Protein AF-0000000082937818 (afdb_homodimer)

Secondary structure (DSSP, 8-state):
--HHHHHHHHHHHHHHHHHHHHHHHHHHSSTTSHHHHHHHHHHHHHHHHHHHHS-GGGHHHHHHHHHHHHHHHHHHHHHHHHTTSEE-SS-S-SS-SS-HHIIIIIHHHHHHHHHHHHGGGTHHHHHHHHHHHHHIIIIIHHHHHHTTS-EE-TT--HHHHHHHHHHHHHHHHHHHHHHHHHHH-/--HHHHHHHHHHHHHHHHHHHHHHHHHHSSTTSHHHHHHHHHHHHHHHHHHHHS-GGGHHHHHHHHHHHHHHHHHHHHHHHHTTSEE-SS-S-SS-SS-HHIIIIIHHHHHHHHHHHHGGGTHHHHHHHHHHHHHIIIIIHHHHHHTTS-EE-TT--HHHHHHHHHHHHHHHHHHHHHHHHHHH-

Foldseek 3Di:
DDPVVVVVVVVVVVVVVLVVLQVLCVVAADPVDVLLVVLVCLQVVQVVVCVVDPDPVCNVLLVLLLVLQLVLQLVLQVVCVVVVQKFFSYENDSPHRGHCSVSNGNPSSVLSVLCRPPVVVPPSSVVVQLVVLCCCLPPVQVVCVVVRGMGGDPVHHSVNVSVSSNVSSVVSVVVSVVVVVVVVD/DDPVVVVVVVVVVVVVVLVVLQVLCVVAADPVDVLLVVLVCLQVVQVVVCVPDPDPVCNVLLVLLLVLQLVLQLVLQVVCVVVVQKFFSYENDSPHRGHCSVSNGNPSSLLSVLCRPPVVVPPSSVVVQLVVLCCCLPPVQVVCVVVRGMGGDPVHHSVNVSVSSNVSSVSSVVVSVVVVVVVVD

Sequence (370 aa):
MNQKEFFKQIVENRIELFESFHEYWVLYSSFHTWEFWINLFLLIIPLLMLAVFIDRKRIFEIGFFGFAIHSIAIYIDIYGINEGLWGYPTQITSYLVSNFSLDASLLPISCMFVYQYTYKKGPIFYFSVIGLAVLFAFILKPLFVRFGLFYMSPNFTYFQLLMFYLAGLAIAVIIANIFTRYSKSMNQKEFFKQIVENRIELFESFHEYWVLYSSFHTWEFWINLFLLIIPLLMLAVFIDRKRIFEIGFFGFAIHSIAIYIDIYGINEGLWGYPTQITSYLVSNFSLDASLLPISCMFVYQYTYKKGPIFYFSVIGLAVLFAFILKPLFVRFGLFYMSPNFTYFQLLMFYLAGLAIAVIIANIFTRYSKS

Structure (mmCIF, N/CA/C/O backbone):
data_AF-0000000082937818-model_v1
#
loop_
_entity.id
_entity.type
_entity.pdbx_description
1 polymer Permease
#
loop_
_atom_site.group_PDB
_atom_site.id
_atom_site.type_symbol
_atom_site.label_atom_id
_atom_site.label_alt_id
_atom_site.label_comp_id
_atom_site.label_asym_id
_atom_site.label_entity_id
_atom_site.label_seq_id
_atom_site.pdbx_PDB_ins_code
_atom_site.Cartn_x
_atom_site.Cartn_y
_atom_site.Cartn_z
_atom_site.occupancy
_atom_site.B_iso_or_equiv
_atom_site.auth_seq_id
_atom_site.auth_comp_id
_atom_site.auth_asym_id
_atom_site.auth_atom_id
_atom_site.pdbx_PDB_model_num
ATOM 1 N N . MET A 1 1 ? -12.141 -22.641 -21.781 1 76 1 MET A N 1
ATOM 2 C CA . MET A 1 1 ? -12.328 -22.625 -20.344 1 76 1 MET A CA 1
ATOM 3 C C . MET A 1 1 ? -13.281 -21.5 -19.938 1 76 1 MET A C 1
ATOM 5 O O . MET A 1 1 ? -13.203 -20.391 -20.469 1 76 1 MET A O 1
ATOM 9 N N . ASN A 1 2 ? -14.242 -21.891 -19.188 1 91.19 2 ASN A N 1
ATOM 10 C CA . ASN A 1 2 ? -15.18 -20.859 -18.75 1 91.19 2 ASN A CA 1
ATOM 11 C C . ASN A 1 2 ? -14.539 -19.891 -17.75 1 91.19 2 ASN A C 1
ATOM 13 O O . ASN A 1 2 ? -13.516 -20.219 -17.141 1 91.19 2 ASN A O 1
ATOM 17 N N . GLN A 1 3 ? -14.984 -18.703 -17.734 1 91.69 3 GLN A N 1
ATOM 18 C CA . GLN A 1 3 ? -14.422 -17.625 -16.922 1 91.69 3 GLN A CA 1
ATOM 19 C C . GLN A 1 3 ? -14.25 -18.062 -15.469 1 91.69 3 GLN A C 1
ATOM 21 O O . GLN A 1 3 ? -13.195 -17.828 -14.875 1 91.69 3 GLN A O 1
ATOM 26 N N . LYS A 1 4 ? -15.273 -18.688 -15.031 1 92.06 4 LYS A N 1
ATOM 27 C CA . LYS A 1 4 ? -15.266 -19.109 -13.633 1 92.06 4 LYS A CA 1
ATOM 28 C C . LYS A 1 4 ? -14.18 -20.156 -13.383 1 92.06 4 LYS A C 1
ATOM 30 O O . LYS A 1 4 ? -13.469 -20.094 -12.375 1 92.06 4 LYS A O 1
ATOM 35 N N . GLU A 1 5 ? -13.992 -21.062 -14.172 1 94.12 5 GLU A N 1
ATOM 36 C CA . GLU A 1 5 ? -12.992 -22.125 -14.055 1 94.12 5 GLU A CA 1
ATOM 37 C C . GLU A 1 5 ? -11.578 -21.547 -14.18 1 94.12 5 GLU A C 1
ATOM 39 O O . GLU A 1 5 ? -10.672 -21.953 -13.445 1 94.12 5 GLU A O 1
ATOM 44 N N . PHE A 1 6 ? -11.453 -20.703 -15.133 1 95.75 6 PHE A N 1
ATOM 45 C CA . PHE A 1 6 ? -10.164 -20.062 -15.344 1 95.75 6 PHE A CA 1
ATOM 46 C C . PHE A 1 6 ? -9.742 -19.281 -14.102 1 95.75 6 PHE A C 1
ATOM 48 O O . PHE A 1 6 ? -8.594 -19.391 -13.656 1 95.75 6 PHE A O 1
ATOM 55 N N . PHE A 1 7 ? -10.633 -18.578 -13.523 1 95.38 7 PHE A N 1
ATOM 56 C CA . PHE A 1 7 ? -10.336 -17.812 -12.32 1 95.38 7 PHE A CA 1
ATOM 57 C C . PHE A 1 7 ? -10.016 -18.734 -11.148 1 95.38 7 PHE A C 1
ATOM 59 O O . PHE A 1 7 ? -9.094 -18.453 -10.375 1 95.38 7 PHE A O 1
ATOM 66 N N . LYS A 1 8 ? -10.695 -19.781 -11.023 1 94.81 8 LYS A N 1
ATOM 67 C CA . LYS A 1 8 ? -10.438 -20.75 -9.961 1 94.81 8 LYS A CA 1
ATOM 68 C C . LYS A 1 8 ? -9.031 -21.328 -10.078 1 94.81 8 LYS A C 1
ATOM 70 O O . LYS A 1 8 ? -8.344 -21.516 -9.07 1 94.81 8 LYS A O 1
ATOM 75 N N . GLN A 1 9 ? -8.656 -21.578 -11.281 1 95.75 9 GLN A N 1
ATOM 76 C CA . GLN A 1 9 ? -7.309 -22.078 -11.516 1 95.75 9 GLN A CA 1
ATOM 77 C C . GLN A 1 9 ? -6.258 -21.062 -11.086 1 95.75 9 GLN A C 1
ATOM 79 O O . GLN A 1 9 ? -5.234 -21.422 -10.5 1 95.75 9 GLN A O 1
ATOM 84 N N . ILE A 1 10 ? -6.516 -19.812 -11.352 1 95.44 10 ILE A N 1
ATOM 85 C CA . ILE A 1 10 ? -5.598 -18.75 -10.961 1 95.44 10 ILE A CA 1
ATOM 86 C C . ILE A 1 10 ? -5.488 -18.688 -9.445 1 95.44 10 ILE A C 1
ATOM 88 O O . ILE A 1 10 ? -4.391 -18.562 -8.898 1 95.44 10 ILE A O 1
ATOM 92 N N . VAL A 1 11 ? -6.605 -18.828 -8.75 1 95.19 11 VAL A N 1
ATOM 93 C CA . VAL A 1 11 ? -6.641 -18.781 -7.293 1 95.19 11 VAL A CA 1
ATOM 94 C C . VAL A 1 11 ? -5.848 -19.953 -6.73 1 95.19 11 VAL A C 1
ATOM 96 O O . VAL A 1 11 ? -5.043 -19.781 -5.809 1 95.19 11 VAL A O 1
ATOM 99 N N . GLU A 1 12 ? -6.016 -21.109 -7.281 1 96.25 12 GLU A N 1
ATOM 100 C CA . GLU A 1 12 ? -5.309 -22.297 -6.824 1 96.25 12 GLU A CA 1
ATOM 101 C C . GLU A 1 12 ? -3.803 -22.156 -7.043 1 96.25 12 GLU A C 1
ATOM 103 O O . GLU A 1 12 ? -3.008 -22.516 -6.172 1 96.25 12 GLU A O 1
ATOM 108 N N . ASN A 1 13 ? -3.426 -21.688 -8.242 1 95.94 13 ASN A N 1
ATOM 109 C CA . ASN A 1 13 ? -2.012 -21.469 -8.531 1 95.94 13 ASN A CA 1
ATOM 110 C C . ASN A 1 13 ? -1.396 -20.438 -7.582 1 95.94 13 ASN A C 1
ATOM 112 O O . ASN A 1 13 ? -0.226 -20.562 -7.211 1 95.94 13 ASN A O 1
ATOM 116 N N . ARG A 1 14 ? -2.17 -19.453 -7.223 1 94.56 14 ARG A N 1
ATOM 117 C CA . ARG A 1 14 ? -1.703 -18.438 -6.285 1 94.56 14 ARG A CA 1
ATOM 118 C C . ARG A 1 14 ? -1.455 -19.031 -4.902 1 94.56 14 ARG A C 1
ATOM 120 O O . ARG A 1 14 ? -0.422 -18.781 -4.285 1 94.56 14 ARG A O 1
ATOM 127 N N . ILE A 1 15 ? -2.373 -19.844 -4.43 1 94.81 15 ILE A N 1
ATOM 128 C CA . ILE A 1 15 ? -2.229 -20.484 -3.135 1 94.81 15 ILE A CA 1
ATOM 129 C C . ILE A 1 15 ? -0.976 -21.359 -3.131 1 94.81 15 ILE A C 1
ATOM 131 O O . ILE A 1 15 ? -0.191 -21.328 -2.18 1 94.81 15 ILE A O 1
ATOM 135 N N . GLU A 1 16 ? -0.759 -22.047 -4.219 1 96.06 16 GLU A N 1
ATOM 136 C CA . GLU A 1 16 ? 0.409 -22.922 -4.332 1 96.06 16 GLU A CA 1
ATOM 137 C C . GLU A 1 16 ? 1.702 -22.109 -4.32 1 96.06 16 GLU A C 1
ATOM 139 O O . GLU A 1 16 ? 2.684 -22.516 -3.688 1 96.06 16 GLU A O 1
ATOM 144 N N . LEU A 1 17 ? 1.699 -21.047 -5.059 1 95 17 LEU A N 1
ATOM 145 C CA . LEU A 1 17 ? 2.869 -20.172 -5.094 1 95 17 LEU A CA 1
ATOM 146 C C . LEU A 1 17 ? 3.191 -19.641 -3.701 1 95 17 LEU A C 1
ATOM 148 O O . LEU A 1 17 ? 4.352 -19.656 -3.281 1 95 17 LEU A O 1
ATOM 152 N N . PHE A 1 18 ? 2.186 -19.234 -2.977 1 93.88 18 PHE A N 1
ATOM 153 C CA . PHE A 1 18 ? 2.418 -18.641 -1.669 1 93.88 18 PHE A CA 1
ATOM 154 C C . PHE A 1 18 ? 2.805 -19.703 -0.647 1 93.88 18 PHE A C 1
ATOM 156 O O . PHE A 1 18 ? 3.58 -19.422 0.273 1 93.88 18 PHE A O 1
ATOM 163 N N . GLU A 1 19 ? 2.316 -20.922 -0.806 1 95.25 19 GLU A N 1
ATOM 164 C CA . GLU A 1 19 ? 2.785 -22.016 0.023 1 95.25 19 GLU A CA 1
ATOM 165 C C . GLU A 1 19 ? 4.27 -22.297 -0.205 1 95.25 19 GLU A C 1
ATOM 167 O O . GLU A 1 19 ? 5.016 -22.547 0.745 1 95.25 19 GLU A O 1
ATOM 172 N N . SER A 1 20 ? 4.668 -22.25 -1.477 1 95.12 20 SER A N 1
ATOM 173 C CA . SER A 1 20 ? 6.082 -22.406 -1.802 1 95.12 20 SER A CA 1
ATOM 174 C C . SER A 1 20 ? 6.922 -21.297 -1.199 1 95.12 20 SER A C 1
ATOM 176 O O . SER A 1 20 ? 8.023 -21.531 -0.694 1 95.12 20 SER A O 1
ATOM 178 N N . PHE A 1 21 ? 6.406 -20.094 -1.261 1 93.56 21 PHE A N 1
ATOM 179 C CA . PHE A 1 21 ? 7.105 -18.953 -0.679 1 93.56 21 PHE A CA 1
ATOM 180 C C . PHE A 1 21 ? 7.227 -19.109 0.833 1 93.56 21 PHE A C 1
ATOM 182 O O . PHE A 1 21 ? 8.258 -18.766 1.415 1 93.56 21 PHE A O 1
ATOM 189 N N . HIS A 1 22 ? 6.207 -19.578 1.45 1 94.94 22 HIS A N 1
ATOM 190 C CA . HIS A 1 22 ? 6.234 -19.812 2.891 1 94.94 22 HIS A CA 1
ATOM 191 C C . HIS A 1 22 ? 7.277 -20.859 3.262 1 94.94 22 HIS A C 1
ATOM 193 O O . HIS A 1 22 ? 8.023 -20.688 4.227 1 94.94 22 HIS A O 1
ATOM 199 N N . GLU A 1 23 ? 7.328 -21.922 2.52 1 96 23 GLU A N 1
ATOM 200 C CA . GLU A 1 23 ? 8.336 -22.953 2.742 1 96 23 GLU A CA 1
ATOM 201 C C . GLU A 1 23 ? 9.75 -22.391 2.602 1 96 23 GLU A C 1
ATOM 203 O O . GLU A 1 23 ? 10.609 -22.625 3.451 1 96 23 GLU A O 1
ATOM 208 N N . TYR A 1 24 ? 9.914 -21.641 1.594 1 95.69 24 TYR A N 1
ATOM 209 C CA . TYR A 1 24 ? 11.203 -21 1.366 1 95.69 24 TYR A CA 1
ATOM 210 C C . TYR A 1 24 ? 11.578 -20.094 2.539 1 95.69 24 TYR A C 1
ATOM 212 O O . TYR A 1 24 ? 12.711 -20.141 3.023 1 95.69 24 TYR A O 1
ATOM 220 N N . TRP A 1 25 ? 10.633 -19.312 2.959 1 95.44 25 TRP A N 1
ATOM 221 C CA . TRP A 1 25 ? 10.867 -18.344 4.031 1 95.44 25 TRP A CA 1
ATOM 222 C C . TRP A 1 25 ? 11.258 -19.062 5.324 1 95.44 25 TRP A C 1
ATOM 224 O O . TRP A 1 25 ? 12.188 -18.641 6.016 1 95.44 25 TRP A O 1
ATOM 234 N N . VAL A 1 26 ? 10.617 -20.156 5.637 1 94.94 26 VAL A N 1
ATOM 235 C CA . VAL A 1 26 ? 10.898 -20.906 6.852 1 94.94 26 VAL A CA 1
ATOM 236 C C . VAL A 1 26 ? 12.32 -21.469 6.801 1 94.94 26 VAL A C 1
ATOM 238 O O . VAL A 1 26 ? 13.039 -21.453 7.801 1 94.94 26 VAL A O 1
ATOM 241 N N . LEU A 1 27 ? 12.734 -21.844 5.641 1 94.06 27 LEU A N 1
ATOM 242 C CA . LEU A 1 27 ? 14.016 -22.5 5.484 1 94.06 27 LEU A CA 1
ATOM 243 C C . LEU A 1 27 ? 15.156 -21.484 5.449 1 94.06 27 LEU A C 1
ATOM 245 O O . LEU A 1 27 ? 16.234 -21.734 5.996 1 94.06 27 LEU A O 1
ATOM 249 N N . TYR A 1 28 ? 14.859 -20.312 4.898 1 93 28 TYR A N 1
ATOM 250 C CA . TYR A 1 28 ? 16.016 -19.5 4.535 1 93 28 TYR A CA 1
ATOM 251 C C . TYR A 1 28 ? 15.859 -18.062 5.051 1 93 28 TYR A C 1
ATOM 253 O O . TYR A 1 28 ? 16.766 -17.25 4.891 1 93 28 TYR A O 1
ATOM 261 N N . SER A 1 29 ? 14.789 -17.734 5.688 1 91.19 29 SER A N 1
ATOM 262 C CA . SER A 1 29 ? 14.57 -16.328 6.023 1 91.19 29 SER A CA 1
ATOM 263 C C . SER A 1 29 ? 13.891 -16.188 7.383 1 91.19 29 SER A C 1
ATOM 265 O O . SER A 1 29 ? 13.398 -15.109 7.727 1 91.19 29 SER A O 1
ATOM 267 N N . SER A 1 30 ? 13.836 -17.172 8.133 1 92.31 30 SER A N 1
ATOM 268 C CA . SER A 1 30 ? 13.133 -17.141 9.414 1 92.31 30 SER A CA 1
ATOM 269 C C . SER A 1 30 ? 14.023 -16.562 10.508 1 92.31 30 SER A C 1
ATOM 271 O O . SER A 1 30 ? 15.102 -16.031 10.234 1 92.31 30 SER A O 1
ATOM 273 N N . PHE A 1 31 ? 13.547 -16.625 11.734 1 91.81 31 PHE A N 1
ATOM 274 C CA . PHE A 1 31 ? 14.164 -15.938 12.859 1 91.81 31 PHE A CA 1
ATOM 275 C C . PHE A 1 31 ? 15.562 -16.484 13.133 1 91.81 31 PHE A C 1
ATOM 277 O O . PHE A 1 31 ? 16.359 -15.844 13.82 1 91.81 31 PHE A O 1
ATOM 284 N N . HIS A 1 32 ? 15.906 -17.578 12.57 1 92.81 32 HIS A N 1
ATOM 285 C CA . HIS A 1 32 ? 17.203 -18.188 12.844 1 92.81 32 HIS A CA 1
ATOM 286 C C . HIS A 1 32 ? 18.281 -17.641 11.906 1 92.81 32 HIS A C 1
ATOM 288 O O . HIS A 1 32 ? 19.469 -17.891 12.109 1 92.81 32 HIS A O 1
ATOM 294 N N . THR A 1 33 ? 17.938 -16.953 10.906 1 93.88 33 THR A N 1
ATOM 295 C CA . THR A 1 33 ? 18.891 -16.422 9.938 1 93.88 33 THR A CA 1
ATOM 296 C C . THR A 1 33 ? 19.25 -14.969 10.273 1 93.88 33 THR A C 1
ATOM 298 O O . THR A 1 33 ? 18.438 -14.242 10.852 1 93.88 33 THR A O 1
ATOM 301 N N . TRP A 1 34 ? 20.453 -14.539 10.016 1 95.06 34 TRP A N 1
ATOM 302 C CA . TRP A 1 34 ? 20.859 -13.156 10.234 1 95.06 34 TRP A CA 1
ATOM 303 C C . TRP A 1 34 ? 20.109 -12.211 9.305 1 95.06 34 TRP A C 1
ATOM 305 O O . TRP A 1 34 ? 19.875 -11.047 9.648 1 95.06 34 TRP A O 1
ATOM 315 N N . GLU A 1 35 ? 19.688 -12.664 8.094 1 94.5 35 GLU A N 1
ATOM 316 C CA . GLU A 1 35 ? 18.938 -11.867 7.129 1 94.5 35 GLU A CA 1
ATOM 317 C C . GLU A 1 35 ? 17.625 -11.367 7.727 1 94.5 35 GLU A C 1
ATOM 319 O O . GLU A 1 35 ? 17.219 -10.234 7.477 1 94.5 35 GLU A O 1
ATOM 324 N N . PHE A 1 36 ? 17 -12.242 8.547 1 95.88 36 PHE A N 1
ATOM 325 C CA . PHE A 1 36 ? 15.766 -11.859 9.211 1 95.88 36 PHE A CA 1
ATOM 326 C C . PHE A 1 36 ? 15.984 -10.641 10.102 1 95.88 36 PHE A C 1
ATOM 328 O O . PHE A 1 36 ? 15.211 -9.68 10.047 1 95.88 36 PHE A O 1
ATOM 335 N N . TRP A 1 37 ? 17.016 -10.594 10.828 1 96.75 37 TRP A N 1
ATOM 336 C CA . TRP A 1 37 ? 17.266 -9.547 11.805 1 96.75 37 TRP A CA 1
ATOM 337 C C . TRP A 1 37 ? 17.672 -8.242 11.109 1 96.75 37 TRP A C 1
ATOM 339 O O . TRP A 1 37 ? 17.328 -7.156 11.586 1 96.75 37 TRP A O 1
ATOM 349 N N . ILE A 1 38 ? 18.375 -8.352 10 1 96.81 38 ILE A N 1
ATOM 350 C CA . ILE A 1 38 ? 18.672 -7.148 9.227 1 96.81 38 ILE A CA 1
ATOM 351 C C . ILE A 1 38 ? 17.391 -6.516 8.719 1 96.81 38 ILE A C 1
ATOM 353 O O . ILE A 1 38 ? 17.219 -5.297 8.789 1 96.81 38 ILE A O 1
ATOM 357 N N . ASN A 1 39 ? 16.531 -7.359 8.227 1 96.69 39 ASN A N 1
ATOM 358 C CA . ASN A 1 39 ? 15.25 -6.848 7.758 1 96.69 39 ASN A CA 1
ATOM 359 C C . ASN A 1 39 ? 14.445 -6.219 8.898 1 96.69 39 ASN A C 1
ATOM 361 O O . ASN A 1 39 ? 13.797 -5.191 8.711 1 96.69 39 ASN A O 1
ATOM 365 N N . LEU A 1 40 ? 14.508 -6.844 10.031 1 97.5 40 LEU A N 1
ATOM 366 C CA . LEU A 1 40 ? 13.828 -6.289 11.195 1 97.5 40 LEU A CA 1
ATOM 367 C C . LEU A 1 40 ? 14.414 -4.934 11.578 1 97.5 40 LEU A C 1
ATOM 369 O O . LEU A 1 40 ? 13.672 -4 11.898 1 97.5 40 LEU A O 1
ATOM 373 N N . PHE A 1 41 ? 15.719 -4.797 11.562 1 97.88 41 PHE A N 1
ATOM 374 C CA . PHE A 1 41 ? 16.375 -3.537 11.891 1 97.88 41 PHE A CA 1
ATOM 375 C C . PHE A 1 41 ? 16.031 -2.461 10.867 1 97.88 41 PHE A C 1
ATOM 377 O O . PHE A 1 41 ? 15.828 -1.297 11.227 1 97.88 41 PHE A O 1
ATOM 384 N N . LEU A 1 42 ? 15.945 -2.9 9.602 1 97.94 42 LEU A N 1
ATOM 385 C CA . LEU A 1 42 ? 15.578 -1.964 8.539 1 97.94 42 LEU A CA 1
ATOM 386 C C . LEU A 1 42 ? 14.156 -1.457 8.734 1 97.94 42 LEU A C 1
ATOM 388 O O . LEU A 1 42 ? 13.797 -0.386 8.242 1 97.94 42 LEU A O 1
ATOM 392 N N . LEU A 1 43 ? 13.375 -2.23 9.43 1 98.19 43 LEU A N 1
ATOM 393 C CA . LEU A 1 43 ? 12 -1.84 9.734 1 98.19 43 LEU A CA 1
ATOM 394 C C . LEU A 1 43 ? 11.961 -0.942 10.969 1 98.19 43 LEU A C 1
ATOM 396 O O . LEU A 1 43 ? 11.414 0.163 10.922 1 98.19 43 LEU A O 1
ATOM 400 N N . ILE A 1 44 ? 12.633 -1.251 12.031 1 98.56 44 ILE A N 1
ATOM 401 C CA . ILE A 1 44 ? 12.453 -0.668 13.359 1 98.56 44 ILE A CA 1
ATOM 402 C C . ILE A 1 44 ? 13.281 0.604 13.484 1 98.56 44 ILE A C 1
ATOM 404 O O . ILE A 1 44 ? 12.812 1.612 14.016 1 98.56 44 ILE A O 1
ATOM 408 N N . ILE A 1 45 ? 14.508 0.597 13.062 1 98.62 45 ILE A N 1
ATOM 409 C CA . ILE A 1 45 ? 15.438 1.697 13.297 1 98.62 45 ILE A CA 1
ATOM 410 C C . ILE A 1 45 ? 14.891 2.98 12.68 1 98.62 45 ILE A C 1
ATOM 412 O O . ILE A 1 45 ? 14.812 4.016 13.344 1 98.62 45 ILE A O 1
ATOM 416 N N . PRO A 1 46 ? 14.484 2.943 11.406 1 98.69 46 PRO A N 1
ATOM 417 C CA . PRO A 1 46 ? 13.93 4.18 10.852 1 98.69 46 PRO A CA 1
ATOM 418 C C . PRO A 1 46 ? 12.68 4.648 11.602 1 98.69 46 PRO A C 1
ATOM 420 O O . PRO A 1 46 ? 12.469 5.852 11.766 1 98.69 46 PRO A O 1
ATOM 423 N N . LEU A 1 47 ? 11.891 3.732 12.023 1 98.38 47 LEU A N 1
ATOM 424 C CA . LEU A 1 47 ? 10.688 4.098 12.758 1 98.38 47 LEU A CA 1
ATOM 425 C C . LEU A 1 47 ? 11.039 4.797 14.07 1 98.38 47 LEU A C 1
ATOM 427 O O . LEU A 1 47 ? 10.406 5.781 14.438 1 98.38 47 LEU A O 1
ATOM 431 N N . LEU A 1 48 ? 12.008 4.281 14.727 1 98.38 48 LEU A N 1
ATOM 432 C CA . LEU A 1 48 ? 12.469 4.902 15.961 1 98.38 48 LEU A CA 1
ATOM 433 C C . LEU A 1 48 ? 13.039 6.293 15.688 1 98.38 48 LEU A C 1
ATOM 435 O O . LEU A 1 48 ? 12.773 7.234 16.438 1 98.38 48 LEU A O 1
ATOM 439 N N . MET A 1 49 ? 13.797 6.391 14.633 1 98.5 49 MET A N 1
ATOM 440 C CA . MET A 1 49 ? 14.352 7.688 14.266 1 98.5 49 MET A CA 1
ATOM 441 C C . MET A 1 49 ? 13.234 8.688 13.969 1 98.5 49 MET A C 1
ATOM 443 O O . MET A 1 49 ? 13.312 9.852 14.367 1 98.5 49 MET A O 1
ATOM 447 N N . LEU A 1 50 ? 12.273 8.227 13.258 1 97.94 50 LEU A N 1
ATOM 448 C CA . LEU A 1 50 ? 11.141 9.094 12.953 1 97.94 50 LEU A CA 1
ATOM 449 C C . LEU A 1 50 ? 10.461 9.578 14.234 1 97.94 50 LEU A C 1
ATOM 451 O O . LEU A 1 50 ? 10.164 10.766 14.375 1 97.94 50 LEU A O 1
ATOM 455 N N . ALA A 1 51 ? 10.25 8.695 15.18 1 96.62 51 ALA A N 1
ATOM 456 C CA . ALA A 1 51 ? 9.578 9.016 16.438 1 96.62 51 ALA A CA 1
ATOM 457 C C . ALA A 1 51 ? 10.336 10.086 17.219 1 96.62 51 ALA A C 1
ATOM 459 O O . ALA A 1 51 ? 9.727 10.938 17.859 1 96.62 51 ALA A O 1
ATOM 460 N N . VAL A 1 52 ? 11.609 10.109 17.047 1 97.31 52 VAL A N 1
ATOM 461 C CA . VAL A 1 52 ? 12.445 11.008 17.844 1 97.31 52 VAL A CA 1
ATOM 462 C C . VAL A 1 52 ? 12.625 12.328 17.109 1 97.31 52 VAL A C 1
ATOM 464 O O . VAL A 1 52 ? 12.609 13.398 17.719 1 97.31 52 VAL A O 1
ATOM 467 N N . PHE A 1 53 ? 12.688 12.297 15.758 1 97.94 53 PHE A N 1
ATOM 468 C CA . PHE A 1 53 ? 13.227 13.477 15.078 1 97.94 53 PHE A CA 1
ATOM 469 C C . PHE A 1 53 ? 12.148 14.164 14.258 1 97.94 53 PHE A C 1
ATOM 471 O O . PHE A 1 53 ? 12.383 15.234 13.688 1 97.94 53 PHE A O 1
ATOM 478 N N . ILE A 1 54 ? 10.977 13.648 14.141 1 97.88 54 ILE A N 1
ATOM 479 C CA . ILE A 1 54 ? 9.945 14.25 13.297 1 97.88 54 ILE A CA 1
ATOM 480 C C . ILE A 1 54 ? 9.523 15.594 13.883 1 97.88 54 ILE A C 1
ATOM 482 O O . ILE A 1 54 ? 9.398 15.742 15.102 1 97.88 54 ILE A O 1
ATOM 486 N N . ASP A 1 55 ? 9.398 16.562 13.023 1 97.69 55 ASP A N 1
ATOM 487 C CA . ASP A 1 55 ? 8.828 17.844 13.422 1 97.69 55 ASP A CA 1
ATOM 488 C C . ASP A 1 55 ? 7.348 17.703 13.773 1 97.69 55 ASP A C 1
ATOM 490 O O . ASP A 1 55 ? 6.504 17.578 12.883 1 97.69 55 ASP A O 1
ATOM 494 N N . ARG A 1 56 ? 7.02 17.844 14.945 1 96.88 56 ARG A N 1
ATOM 495 C CA . ARG A 1 56 ? 5.68 17.562 15.461 1 96.88 56 ARG A CA 1
ATOM 496 C C . ARG A 1 56 ? 4.688 18.609 14.992 1 96.88 56 ARG A C 1
ATOM 498 O O . ARG A 1 56 ? 3.482 18.359 14.922 1 96.88 56 ARG A O 1
ATOM 505 N N . LYS A 1 57 ? 5.098 19.812 14.664 1 96.06 57 LYS A N 1
ATOM 506 C CA . LYS A 1 57 ? 4.227 20.891 14.203 1 96.06 57 LYS A CA 1
ATOM 507 C C . LYS A 1 57 ? 3.707 20.609 12.797 1 96.06 57 LYS A C 1
ATOM 509 O O . LYS A 1 57 ? 2.646 21.109 12.406 1 96.06 57 LYS A O 1
ATOM 514 N N . ARG A 1 58 ? 4.473 19.859 12.055 1 97.12 58 ARG A N 1
ATOM 515 C CA . ARG A 1 58 ? 4.125 19.531 10.672 1 97.12 58 ARG A CA 1
ATOM 516 C C . ARG A 1 58 ? 3.91 18.031 10.508 1 97.12 58 ARG A C 1
ATOM 518 O O . ARG A 1 58 ? 4.117 17.484 9.414 1 97.12 58 ARG A O 1
ATOM 525 N N . ILE A 1 59 ? 3.57 17.391 11.57 1 98 59 ILE A N 1
ATOM 526 C CA . ILE A 1 59 ? 3.627 15.93 11.672 1 98 59 ILE A CA 1
ATOM 527 C C . ILE A 1 59 ? 2.684 15.305 10.648 1 98 59 ILE A C 1
ATOM 529 O O . ILE A 1 59 ? 3.027 14.305 10.016 1 98 59 ILE A O 1
ATOM 533 N N . PHE A 1 60 ? 1.501 15.852 10.43 1 97.94 60 PHE A N 1
ATOM 534 C CA . PHE A 1 60 ? 0.542 15.266 9.5 1 97.94 60 PHE A CA 1
ATOM 535 C C . PHE A 1 60 ? 0.979 15.5 8.055 1 97.94 60 PHE A C 1
ATOM 537 O O . PHE A 1 60 ? 0.778 14.641 7.195 1 97.94 60 PHE A O 1
ATOM 544 N N . GLU A 1 61 ? 1.546 16.656 7.812 1 98.06 61 GLU A N 1
ATOM 545 C CA . GLU A 1 61 ? 2.086 16.938 6.488 1 98.06 61 GLU A CA 1
ATOM 546 C C . GLU A 1 61 ? 3.217 15.977 6.137 1 98.06 61 GLU A C 1
ATOM 548 O O . GLU A 1 61 ? 3.227 15.391 5.051 1 98.06 61 GLU A O 1
ATOM 553 N N . ILE A 1 62 ? 4.129 15.805 7.027 1 98.5 62 ILE A N 1
ATOM 554 C CA . ILE A 1 62 ? 5.273 14.922 6.832 1 98.5 62 ILE A CA 1
ATOM 555 C C . ILE A 1 62 ? 4.797 13.477 6.738 1 98.5 62 ILE A C 1
ATOM 557 O O . ILE A 1 62 ? 5.242 12.727 5.867 1 98.5 62 ILE A O 1
ATOM 561 N N . GLY A 1 63 ? 3.895 13.109 7.68 1 98.44 63 GLY A N 1
ATOM 562 C CA . GLY A 1 63 ? 3.33 11.766 7.641 1 98.44 63 GLY A CA 1
ATOM 563 C C . GLY A 1 63 ? 2.578 11.469 6.359 1 98.44 63 GLY A C 1
ATOM 564 O O . GLY A 1 63 ? 2.652 10.359 5.832 1 98.44 63 GLY A O 1
ATOM 565 N N . PHE A 1 64 ? 1.825 12.469 5.891 1 98.62 64 PHE A N 1
ATOM 566 C CA . PHE A 1 64 ? 1.12 12.352 4.617 1 98.62 64 PHE A CA 1
ATOM 567 C C . PHE A 1 64 ? 2.09 12.023 3.49 1 98.62 64 PHE A C 1
ATOM 569 O O . PHE A 1 64 ? 1.843 11.109 2.699 1 98.62 64 PHE A O 1
ATOM 576 N N . PHE A 1 65 ? 3.164 12.727 3.445 1 98.69 65 PHE A N 1
ATOM 577 C CA . PHE A 1 65 ? 4.176 12.492 2.422 1 98.69 65 PHE A CA 1
ATOM 578 C C . PHE A 1 65 ? 4.777 11.102 2.562 1 98.69 65 PHE A C 1
ATOM 580 O O . PHE A 1 65 ? 4.977 10.398 1.568 1 98.69 65 PHE A O 1
ATOM 587 N N . GLY A 1 66 ? 5.062 10.664 3.77 1 98.5 66 GLY A N 1
ATOM 588 C CA . GLY A 1 66 ? 5.586 9.336 4.031 1 98.5 66 GLY A CA 1
ATOM 589 C C . GLY A 1 66 ? 4.672 8.227 3.545 1 98.5 66 GLY A C 1
ATOM 590 O O . GLY A 1 66 ? 5.129 7.273 2.914 1 98.5 66 GLY A O 1
ATOM 591 N N . PHE A 1 67 ? 3.436 8.406 3.832 1 98.69 67 PHE A N 1
ATOM 592 C CA . PHE A 1 67 ? 2.479 7.383 3.426 1 98.69 67 PHE A CA 1
ATOM 593 C C . PHE A 1 67 ? 2.295 7.387 1.912 1 98.69 67 PHE A C 1
ATOM 595 O O . PHE A 1 67 ? 2.064 6.336 1.309 1 98.69 67 PHE A O 1
ATOM 602 N N . ALA A 1 68 ? 2.357 8.594 1.281 1 98.44 68 ALA A N 1
ATOM 603 C CA . ALA A 1 68 ? 2.33 8.641 -0.179 1 98.44 68 ALA A CA 1
ATOM 604 C C . ALA A 1 68 ? 3.473 7.828 -0.777 1 98.44 68 ALA A C 1
ATOM 606 O O . ALA A 1 68 ? 3.252 6.996 -1.661 1 98.44 68 ALA A O 1
ATOM 607 N N . ILE A 1 69 ? 4.664 8.039 -0.237 1 98.62 69 ILE A N 1
ATOM 608 C CA . ILE A 1 69 ? 5.824 7.293 -0.702 1 98.62 69 ILE A CA 1
ATOM 609 C C . ILE A 1 69 ? 5.617 5.801 -0.439 1 98.62 69 ILE A C 1
ATOM 611 O O . ILE A 1 69 ? 5.891 4.969 -1.306 1 98.62 69 ILE A O 1
ATOM 615 N N . HIS A 1 70 ? 5.156 5.492 0.751 1 98.56 70 HIS A N 1
ATOM 616 C CA . HIS A 1 70 ? 4.914 4.109 1.145 1 98.56 70 HIS A CA 1
ATOM 617 C C . HIS A 1 70 ? 3.975 3.414 0.164 1 98.56 70 HIS A C 1
ATOM 619 O O . HIS A 1 70 ? 4.273 2.318 -0.317 1 98.56 70 HIS A O 1
ATOM 625 N N . SER A 1 71 ? 2.859 4.039 -0.154 1 97.88 71 SER A N 1
ATOM 626 C CA . SER A 1 71 ? 1.854 3.453 -1.035 1 97.88 71 SER A CA 1
ATOM 627 C C . SER A 1 71 ? 2.393 3.283 -2.451 1 97.88 71 SER A C 1
ATOM 629 O O . SER A 1 71 ? 2.219 2.227 -3.064 1 97.88 71 SER A O 1
ATOM 631 N N . ILE A 1 72 ? 3.062 4.246 -2.922 1 97.88 72 ILE A N 1
ATOM 632 C CA . ILE A 1 72 ? 3.604 4.191 -4.277 1 97.88 72 ILE A CA 1
ATOM 633 C C . ILE A 1 72 ? 4.691 3.121 -4.355 1 97.88 72 ILE A C 1
ATOM 635 O O . ILE A 1 72 ? 4.762 2.369 -5.328 1 97.88 72 ILE A O 1
ATOM 639 N N . ALA A 1 73 ? 5.516 3.094 -3.324 1 97.88 73 ALA A N 1
ATOM 640 C CA . ALA A 1 73 ? 6.605 2.123 -3.287 1 97.88 73 ALA A CA 1
ATOM 641 C C . ALA A 1 73 ? 6.07 0.695 -3.344 1 97.88 73 ALA A C 1
ATOM 643 O O . ALA A 1 73 ? 6.617 -0.152 -4.055 1 97.88 73 ALA A O 1
ATOM 644 N N . ILE A 1 74 ? 4.992 0.449 -2.596 1 96.94 74 ILE A N 1
ATOM 645 C CA . ILE A 1 74 ? 4.441 -0.902 -2.582 1 96.94 74 ILE A CA 1
ATOM 646 C C . ILE A 1 74 ? 3.945 -1.271 -3.979 1 96.94 74 ILE A C 1
ATOM 648 O O . ILE A 1 74 ? 4.207 -2.373 -4.465 1 96.94 74 ILE A O 1
ATOM 652 N N . TYR A 1 75 ? 3.312 -0.381 -4.719 1 96.75 75 TYR A N 1
ATOM 653 C CA . TYR A 1 75 ? 2.789 -0.664 -6.051 1 96.75 75 TYR A CA 1
ATOM 654 C C . TYR A 1 75 ? 3.92 -0.895 -7.043 1 96.75 75 TYR A C 1
ATOM 656 O O . TYR A 1 75 ? 3.871 -1.832 -7.844 1 96.75 75 TYR A O 1
ATOM 664 N N . ILE A 1 76 ? 4.91 -0.064 -6.98 1 97.31 76 ILE A N 1
ATOM 665 C CA . ILE A 1 76 ? 6.039 -0.201 -7.891 1 97.31 76 ILE A CA 1
ATOM 666 C C . ILE A 1 76 ? 6.785 -1.501 -7.598 1 97.31 76 ILE A C 1
ATOM 668 O O . ILE A 1 76 ? 7.195 -2.211 -8.516 1 97.31 76 ILE A O 1
ATOM 672 N N . ASP A 1 77 ? 6.926 -1.759 -6.328 1 97.25 77 ASP A N 1
ATOM 673 C CA . ASP A 1 77 ? 7.621 -2.979 -5.93 1 97.25 77 ASP A CA 1
ATOM 674 C C . ASP A 1 77 ? 6.879 -4.219 -6.414 1 97.25 77 ASP A C 1
ATOM 676 O O . ASP A 1 77 ? 7.488 -5.133 -6.98 1 97.25 77 ASP A O 1
ATOM 680 N N . ILE A 1 78 ? 5.602 -4.223 -6.238 1 95.06 78 ILE A N 1
ATOM 681 C CA . ILE A 1 78 ? 4.781 -5.34 -6.695 1 95.06 78 ILE A CA 1
ATOM 682 C C . ILE A 1 78 ? 4.914 -5.496 -8.211 1 95.06 78 ILE A C 1
ATOM 684 O O . ILE A 1 78 ? 5.082 -6.609 -8.711 1 95.06 78 ILE A O 1
ATOM 688 N N . TYR A 1 79 ? 4.91 -4.441 -8.938 1 94.75 79 TYR A N 1
ATOM 689 C CA . TYR A 1 79 ? 5.066 -4.48 -10.383 1 94.75 79 TYR A CA 1
ATOM 690 C C . TYR A 1 79 ? 6.398 -5.109 -10.773 1 94.75 79 TYR A C 1
ATOM 692 O O . TYR A 1 79 ? 6.441 -6.023 -11.602 1 94.75 79 TYR A O 1
ATOM 700 N N . GLY A 1 80 ? 7.453 -4.602 -10.211 1 96.44 80 GLY A N 1
ATOM 701 C CA . GLY A 1 80 ? 8.773 -5.117 -10.531 1 96.44 80 GLY A CA 1
ATOM 702 C C . GLY A 1 80 ? 8.938 -6.59 -10.211 1 96.44 80 GLY A C 1
ATOM 703 O O . GLY A 1 80 ? 9.539 -7.336 -10.984 1 96.44 80 GLY A O 1
ATOM 704 N N . ILE A 1 81 ? 8.367 -6.969 -9.055 1 95.88 81 ILE A N 1
ATOM 705 C CA . ILE A 1 81 ? 8.461 -8.352 -8.602 1 95.88 81 ILE A CA 1
ATOM 706 C C . ILE A 1 81 ? 7.648 -9.25 -9.531 1 95.88 81 ILE A C 1
ATOM 708 O O . ILE A 1 81 ? 8.125 -10.312 -9.953 1 95.88 81 ILE A O 1
ATOM 712 N N . ASN A 1 82 ? 6.469 -8.836 -9.898 1 93.31 82 ASN A N 1
ATOM 713 C CA . ASN A 1 82 ? 5.598 -9.633 -10.758 1 93.31 82 ASN A CA 1
ATOM 714 C C . ASN A 1 82 ? 6.172 -9.766 -12.164 1 93.31 82 ASN A C 1
ATOM 716 O O . ASN A 1 82 ? 5.98 -10.789 -12.82 1 93.31 82 ASN A O 1
ATOM 720 N N . GLU A 1 83 ? 6.957 -8.75 -12.633 1 93.44 83 GLU A N 1
ATOM 721 C CA . GLU A 1 83 ? 7.605 -8.781 -13.938 1 93.44 83 GLU A CA 1
ATOM 722 C C . GLU A 1 83 ? 8.922 -9.555 -13.883 1 93.44 83 GLU A C 1
ATOM 724 O O . GLU A 1 83 ? 9.555 -9.789 -14.914 1 93.44 83 GLU A O 1
ATOM 729 N N . GLY A 1 84 ? 9.273 -9.953 -12.695 1 94.81 84 GLY A N 1
ATOM 730 C CA . GLY A 1 84 ? 10.516 -10.688 -12.516 1 94.81 84 GLY A CA 1
ATOM 731 C C . GLY A 1 84 ? 11.75 -9.805 -12.625 1 94.81 84 GLY A C 1
ATOM 732 O O . GLY A 1 84 ? 12.852 -10.297 -12.883 1 94.81 84 GLY A O 1
ATOM 733 N N . LEU A 1 85 ? 11.586 -8.469 -12.516 1 96.81 85 LEU A N 1
ATOM 734 C CA . LEU A 1 85 ? 12.711 -7.551 -12.633 1 96.81 85 LEU A CA 1
ATOM 735 C C . LEU A 1 85 ? 13.609 -7.645 -11.406 1 96.81 85 LEU A C 1
ATOM 737 O O . LEU A 1 85 ? 14.836 -7.578 -11.523 1 96.81 85 LEU A O 1
ATOM 741 N N . TRP A 1 86 ? 13.086 -7.762 -10.234 1 97.81 86 TRP A N 1
ATOM 742 C CA . TRP A 1 86 ? 13.812 -7.945 -8.984 1 97.81 86 TRP A CA 1
ATOM 743 C C . TRP A 1 86 ? 12.984 -8.75 -7.984 1 97.81 86 TRP A C 1
ATOM 745 O O . TRP A 1 86 ? 11.867 -9.172 -8.297 1 97.81 86 TRP A O 1
ATOM 755 N N . GLY A 1 87 ? 13.578 -9.055 -6.883 1 96.75 87 GLY A N 1
ATOM 756 C CA . GLY A 1 87 ? 12.922 -9.789 -5.812 1 96.75 87 GLY A CA 1
ATOM 757 C C . GLY A 1 87 ? 13.688 -9.75 -4.504 1 96.75 87 GLY A C 1
ATOM 758 O O . GLY A 1 87 ? 14.727 -9.094 -4.406 1 96.75 87 GLY A O 1
ATOM 759 N N . TYR A 1 88 ? 13.117 -10.414 -3.562 1 96.88 88 TYR A N 1
ATOM 760 C CA . TYR A 1 88 ? 13.695 -10.406 -2.223 1 96.88 88 TYR A CA 1
ATOM 761 C C . TYR A 1 88 ? 13.828 -11.82 -1.67 1 96.88 88 TYR A C 1
ATOM 763 O O . TYR A 1 88 ? 12.867 -12.375 -1.131 1 96.88 88 TYR A O 1
ATOM 771 N N . PRO A 1 89 ? 15.016 -12.359 -1.707 1 95.25 89 PRO A N 1
ATOM 772 C CA . PRO A 1 89 ? 15.227 -13.719 -1.198 1 95.25 89 PRO A CA 1
ATOM 773 C C . PRO A 1 89 ? 14.977 -13.828 0.304 1 95.25 89 PRO A C 1
ATOM 775 O O . PRO A 1 89 ? 14.641 -14.914 0.8 1 95.25 89 PRO A O 1
ATOM 778 N N . THR A 1 90 ? 15.219 -12.734 0.97 1 94.06 90 THR A N 1
ATOM 779 C CA . THR A 1 90 ? 15.008 -12.734 2.412 1 94.06 90 THR A CA 1
ATOM 780 C C . THR A 1 90 ? 14.148 -11.539 2.828 1 94.06 90 THR A C 1
ATOM 782 O O . THR A 1 90 ? 14.359 -10.422 2.348 1 94.06 90 THR A O 1
ATOM 785 N N . GLN A 1 91 ? 13.109 -11.852 3.582 1 93.06 91 GLN A N 1
ATOM 786 C CA . GLN A 1 91 ? 12.172 -10.836 4.047 1 93.06 91 GLN A CA 1
ATOM 787 C C . GLN A 1 91 ? 11.711 -11.117 5.473 1 93.06 91 GLN A C 1
ATOM 789 O O . GLN A 1 91 ? 11.953 -12.203 6.004 1 93.06 91 GLN A O 1
ATOM 794 N N . ILE A 1 92 ? 10.977 -10.086 5.988 1 93.88 92 ILE A N 1
ATOM 795 C CA . ILE A 1 92 ? 10.562 -10.195 7.383 1 93.88 92 ILE A CA 1
ATOM 796 C C . ILE A 1 92 ? 9.359 -11.125 7.492 1 93.88 92 ILE A C 1
ATOM 798 O O . ILE A 1 92 ? 9.102 -11.695 8.555 1 93.88 92 ILE A O 1
ATOM 802 N N . THR A 1 93 ? 8.594 -11.242 6.438 1 91.75 93 THR A N 1
ATOM 803 C CA . THR A 1 93 ? 7.391 -12.07 6.445 1 91.75 93 THR A CA 1
ATOM 804 C C . THR A 1 93 ? 7.219 -12.781 5.105 1 91.75 93 THR A C 1
ATOM 806 O O . THR A 1 93 ? 7.691 -12.297 4.074 1 91.75 93 THR A O 1
ATOM 809 N N . SER A 1 94 ? 6.574 -13.914 5.102 1 90.94 94 SER A N 1
ATOM 810 C CA . SER A 1 94 ? 6.316 -14.672 3.881 1 90.94 94 SER A CA 1
ATOM 811 C C . SER A 1 94 ? 4.984 -14.281 3.256 1 90.94 94 SER A C 1
ATOM 813 O O . SER A 1 94 ? 4.641 -14.742 2.168 1 90.94 94 SER A O 1
ATOM 815 N N . TYR A 1 95 ? 4.305 -13.336 3.893 1 88.06 95 TYR A N 1
ATOM 816 C CA . TYR A 1 95 ? 2.941 -13.047 3.459 1 88.06 95 TYR A CA 1
ATOM 817 C C . TYR A 1 95 ? 2.928 -11.938 2.408 1 88.06 95 TYR A C 1
ATOM 819 O O . TYR A 1 95 ? 1.929 -11.75 1.711 1 88.06 95 TYR A O 1
ATOM 827 N N . LEU A 1 96 ? 3.99 -11.25 2.293 1 90.38 96 LEU A N 1
ATOM 828 C CA . LEU A 1 96 ? 4.078 -10.156 1.336 1 90.38 96 LEU A CA 1
ATOM 829 C C . LEU A 1 96 ? 5.148 -10.438 0.284 1 90.38 96 LEU A C 1
ATOM 831 O O . LEU A 1 96 ? 6.219 -10.961 0.604 1 90.38 96 LEU A O 1
ATOM 835 N N . VAL A 1 97 ? 4.832 -10.109 -0.909 1 87.5 97 VAL A N 1
ATOM 836 C CA . VAL A 1 97 ? 5.828 -10.273 -1.961 1 87.5 97 VAL A CA 1
ATOM 837 C C . VAL A 1 97 ? 6.77 -9.07 -1.974 1 87.5 97 VAL A C 1
ATOM 839 O O . VAL A 1 97 ? 7.957 -9.203 -2.275 1 87.5 97 VAL A O 1
ATOM 842 N N . SER A 1 98 ? 6.16 -7.949 -1.711 1 92.81 98 SER A N 1
ATOM 843 C CA . SER A 1 98 ? 6.953 -6.73 -1.591 1 92.81 98 SER A CA 1
ATOM 844 C C . SER A 1 98 ? 7.688 -6.676 -0.256 1 92.81 98 SER A C 1
ATOM 846 O O . SER A 1 98 ? 7.273 -7.316 0.713 1 92.81 98 SER A O 1
ATOM 848 N N . ASN A 1 99 ? 8.805 -6.012 -0.251 1 96.12 99 ASN A N 1
ATOM 849 C CA . ASN A 1 99 ? 9.586 -5.898 0.975 1 96.12 99 ASN A CA 1
ATOM 850 C C . ASN A 1 99 ? 8.992 -4.859 1.923 1 96.12 99 ASN A C 1
ATOM 852 O O . ASN A 1 99 ? 9.188 -3.658 1.73 1 96.12 99 ASN A O 1
ATOM 856 N N . PHE A 1 100 ? 8.398 -5.285 2.949 1 96.94 100 PHE A N 1
ATOM 857 C CA . PHE A 1 100 ? 7.684 -4.422 3.887 1 96.94 100 PHE A CA 1
ATOM 858 C C . PHE A 1 100 ? 8.648 -3.471 4.586 1 96.94 100 PHE A C 1
ATOM 860 O O . PHE A 1 100 ? 8.352 -2.285 4.742 1 96.94 100 PHE A O 1
ATOM 867 N N . SER A 1 101 ? 9.82 -3.953 5.008 1 97.88 101 SER A N 1
ATOM 868 C CA . SER A 1 101 ? 10.797 -3.152 5.734 1 97.88 101 SER A CA 1
ATOM 869 C C . SER A 1 101 ? 11.289 -1.98 4.891 1 97.88 101 SER A C 1
ATOM 871 O O . SER A 1 101 ? 11.422 -0.86 5.387 1 97.88 101 SER A O 1
ATOM 873 N N . LEU A 1 102 ? 11.484 -2.242 3.654 1 97.69 102 LEU A N 1
ATOM 874 C CA . LEU A 1 102 ? 11.984 -1.2 2.764 1 97.69 102 LEU A CA 1
ATOM 875 C C . LEU A 1 102 ? 10.859 -0.266 2.338 1 97.69 102 LEU A C 1
ATOM 877 O O . LEU A 1 102 ? 11.008 0.957 2.387 1 97.69 102 LEU A O 1
ATOM 881 N N . ASP A 1 103 ? 9.727 -0.799 2.031 1 97.69 103 ASP A N 1
ATOM 882 C CA . ASP A 1 103 ? 8.641 -0.019 1.453 1 97.69 103 ASP A CA 1
ATOM 883 C C . ASP A 1 103 ? 7.879 0.747 2.533 1 97.69 103 ASP A C 1
ATOM 885 O O . ASP A 1 103 ? 7.332 1.821 2.273 1 97.69 103 ASP A O 1
ATOM 889 N N . ALA A 1 104 ? 7.824 0.231 3.725 1 97.75 104 ALA A N 1
ATOM 890 C CA . ALA A 1 104 ? 7.012 0.854 4.766 1 97.75 104 ALA A CA 1
ATOM 891 C C . ALA A 1 104 ? 7.871 1.715 5.691 1 97.75 104 ALA A C 1
ATOM 893 O O . ALA A 1 104 ? 7.352 2.58 6.398 1 97.75 104 ALA A O 1
ATOM 894 N N . SER A 1 105 ? 9.156 1.44 5.715 1 98.56 105 SER A N 1
ATOM 895 C CA . SER A 1 105 ? 9.945 2.09 6.754 1 98.56 105 SER A CA 1
ATOM 896 C C . SER A 1 105 ? 11.156 2.799 6.168 1 98.56 105 SER A C 1
ATOM 898 O O . SER A 1 105 ? 11.164 4.023 6.023 1 98.56 105 SER A O 1
ATOM 900 N N . LEU A 1 106 ? 12.102 2.109 5.645 1 98.69 106 LEU A N 1
ATOM 901 C CA . LEU A 1 106 ? 13.375 2.723 5.285 1 98.69 106 LEU A CA 1
ATOM 902 C C . LEU A 1 106 ? 13.18 3.795 4.219 1 98.69 106 LEU A C 1
ATOM 904 O O . LEU A 1 106 ? 13.625 4.934 4.391 1 98.69 106 LEU A O 1
ATOM 908 N N . LEU A 1 107 ? 12.516 3.408 3.162 1 98.69 107 LEU A N 1
ATOM 909 C CA . LEU A 1 107 ? 12.383 4.336 2.041 1 98.69 107 LEU A CA 1
ATOM 910 C C . LEU A 1 107 ? 11.484 5.512 2.41 1 98.69 107 LEU A C 1
ATOM 912 O O . LEU A 1 107 ? 11.906 6.668 2.336 1 98.69 107 LEU A O 1
ATOM 916 N N . PRO A 1 108 ? 10.281 5.301 2.873 1 98.69 108 PRO A N 1
ATOM 917 C CA . PRO A 1 108 ? 9.398 6.43 3.186 1 98.69 108 PRO A CA 1
ATOM 918 C C . PRO A 1 108 ? 9.969 7.336 4.277 1 98.69 108 PRO A C 1
ATOM 920 O O . PRO A 1 108 ? 9.852 8.562 4.188 1 98.69 108 PRO A O 1
ATOM 923 N N . ILE A 1 109 ? 10.555 6.777 5.277 1 98.81 109 ILE A N 1
ATOM 924 C CA . ILE A 1 109 ? 11.031 7.582 6.398 1 98.81 109 ILE A CA 1
ATOM 925 C C . ILE A 1 109 ? 12.258 8.391 5.969 1 98.81 109 ILE A C 1
ATOM 927 O O . ILE A 1 109 ? 12.414 9.547 6.371 1 98.81 109 ILE A O 1
ATOM 931 N N . SER A 1 110 ? 13.141 7.789 5.137 1 98.75 110 SER A N 1
ATOM 932 C CA . SER A 1 110 ? 14.227 8.57 4.555 1 98.75 110 SER A CA 1
ATOM 933 C C . SER A 1 110 ? 13.695 9.75 3.756 1 98.75 110 SER A C 1
ATOM 935 O O . SER A 1 110 ? 14.203 10.867 3.877 1 98.75 110 SER A O 1
ATOM 937 N N . CYS A 1 111 ? 12.68 9.539 3.02 1 98.62 111 CYS A N 1
ATOM 938 C CA . CYS A 1 111 ? 12.078 10.594 2.211 1 98.62 111 CYS A CA 1
ATOM 939 C C . CYS A 1 111 ? 11.406 11.641 3.092 1 98.62 111 CYS A C 1
ATOM 941 O O . CYS A 1 111 ? 11.414 12.828 2.766 1 98.62 111 CYS A O 1
ATOM 943 N N . MET A 1 112 ? 10.805 11.188 4.129 1 98.69 112 MET A N 1
ATOM 944 C CA . MET A 1 112 ? 10.188 12.117 5.074 1 98.69 112 MET A CA 1
ATOM 945 C C . MET A 1 112 ? 11.219 13.086 5.648 1 98.69 112 MET A C 1
ATOM 947 O O . MET A 1 112 ? 10.945 14.281 5.773 1 98.69 112 MET A O 1
ATOM 951 N N . PHE A 1 113 ? 12.359 12.562 6.027 1 98.62 113 PHE A N 1
ATOM 952 C CA . PHE A 1 113 ? 13.398 13.422 6.586 1 98.62 113 PHE A CA 1
ATOM 953 C C . PHE A 1 113 ? 13.898 14.414 5.543 1 98.62 113 PHE A C 1
ATOM 955 O O . PHE A 1 113 ? 14.117 15.586 5.848 1 98.62 113 PHE A O 1
ATOM 962 N N . VAL A 1 114 ? 14.086 13.953 4.328 1 98.31 114 VAL A N 1
ATOM 963 C CA . VAL A 1 114 ? 14.461 14.875 3.26 1 98.31 114 VAL A CA 1
ATOM 964 C C . VAL A 1 114 ? 13.383 15.945 3.102 1 98.31 114 VAL A C 1
ATOM 966 O O . VAL A 1 114 ? 13.695 17.141 3.014 1 98.31 114 VAL A O 1
ATOM 969 N N . TYR A 1 115 ? 12.156 15.547 3.084 1 98.06 115 TYR A N 1
ATOM 970 C CA . TYR A 1 115 ? 11.016 16.453 2.953 1 98.06 115 TYR A CA 1
ATOM 971 C C . TYR A 1 115 ? 10.992 17.469 4.09 1 98.06 115 TYR A C 1
ATOM 973 O O . TYR A 1 115 ? 10.883 18.672 3.852 1 98.06 115 TYR A O 1
ATOM 981 N N . GLN A 1 116 ? 11.133 17.016 5.266 1 98 116 GLN A N 1
ATOM 982 C CA . GLN A 1 116 ? 11.062 17.828 6.473 1 98 116 GLN A CA 1
ATOM 983 C C . GLN A 1 116 ? 12.109 18.953 6.441 1 98 116 GLN A C 1
ATOM 985 O O . GLN A 1 116 ? 11.812 20.094 6.805 1 98 116 GLN A O 1
ATOM 990 N N . TYR A 1 117 ? 13.258 18.703 5.855 1 97.38 117 TYR A N 1
ATOM 991 C CA . TYR A 1 117 ? 14.359 19.641 6.008 1 97.38 117 TYR A CA 1
ATOM 992 C C . TYR A 1 117 ? 14.547 20.484 4.746 1 97.38 117 TYR A C 1
ATOM 994 O O . TYR A 1 117 ? 15.172 21.547 4.785 1 97.38 117 TYR A O 1
ATOM 1002 N N . THR A 1 118 ? 13.891 20.031 3.646 1 96.69 118 THR A N 1
ATOM 1003 C CA . THR A 1 118 ? 14.328 20.719 2.436 1 96.69 118 THR A CA 1
ATOM 1004 C C . THR A 1 118 ? 13.133 21.156 1.598 1 96.69 118 THR A C 1
ATOM 1006 O O . THR A 1 118 ? 13.281 21.922 0.64 1 96.69 118 THR A O 1
ATOM 1009 N N . TYR A 1 119 ? 11.992 20.734 1.928 1 94.88 119 TYR A N 1
ATOM 1010 C CA . TYR A 1 119 ? 10.836 20.953 1.072 1 94.88 119 TYR A CA 1
ATOM 1011 C C . TYR A 1 119 ? 10.641 22.438 0.789 1 94.88 119 TYR A C 1
ATOM 1013 O O . TYR A 1 119 ? 10.32 22.828 -0.338 1 94.88 119 TYR A O 1
ATOM 1021 N N . LYS A 1 120 ? 10.914 23.375 1.734 1 92.56 120 LYS A N 1
ATOM 1022 C CA . LYS A 1 120 ? 10.68 24.812 1.605 1 92.56 120 LYS A CA 1
ATOM 1023 C C . LYS A 1 120 ? 11.867 25.5 0.939 1 92.56 120 LYS A C 1
ATOM 1025 O O . LYS A 1 120 ? 11.828 26.703 0.693 1 92.56 120 LYS A O 1
ATOM 1030 N N . LYS A 1 121 ? 12.859 24.797 0.565 1 95.31 121 LYS A N 1
ATOM 1031 C CA . LYS A 1 121 ? 14.086 25.391 0.04 1 95.31 121 LYS A CA 1
ATOM 1032 C C . LYS A 1 121 ? 14.148 25.266 -1.479 1 95.31 121 LYS A C 1
ATOM 1034 O O . LYS A 1 121 ? 15.219 25.391 -2.074 1 95.31 121 LYS A O 1
ATOM 1039 N N . GLY A 1 122 ? 13.07 24.891 -2.131 1 92.69 122 GLY A N 1
ATOM 1040 C CA . GLY A 1 122 ? 12.945 24.906 -3.578 1 92.69 122 GLY A CA 1
ATOM 1041 C C . GLY A 1 122 ? 13.789 23.859 -4.273 1 92.69 122 GLY A C 1
ATOM 1042 O O . GLY A 1 122 ? 13.602 22.672 -4.059 1 92.69 122 GLY A O 1
ATOM 1043 N N . PRO A 1 123 ? 14.867 24.375 -5 1 94.69 123 PRO A N 1
ATOM 1044 C CA . PRO A 1 123 ? 15.664 23.438 -5.805 1 94.69 123 PRO A CA 1
ATOM 1045 C C . PRO A 1 123 ? 16.422 22.422 -4.953 1 94.69 123 PRO A C 1
ATOM 1047 O O . PRO A 1 123 ? 16.656 21.297 -5.398 1 94.69 123 PRO A O 1
ATOM 1050 N N . ILE A 1 124 ? 16.781 22.844 -3.844 1 96.38 124 ILE A N 1
ATOM 1051 C CA . ILE A 1 124 ? 17.516 21.969 -2.943 1 96.38 124 ILE A CA 1
ATOM 1052 C C . ILE A 1 124 ? 16.688 20.719 -2.648 1 96.38 124 ILE A C 1
ATOM 1054 O O . ILE A 1 124 ? 17.219 19.625 -2.541 1 96.38 124 ILE A O 1
ATOM 1058 N N . PHE A 1 125 ? 15.43 20.891 -2.518 1 97.56 125 PHE A N 1
ATOM 1059 C CA . PHE A 1 125 ? 14.523 19.766 -2.256 1 97.56 125 PHE A CA 1
ATOM 1060 C C . PHE A 1 125 ? 14.594 18.75 -3.383 1 97.56 125 PHE A C 1
ATOM 1062 O O . PHE A 1 125 ? 14.82 17.562 -3.139 1 97.56 125 PHE A O 1
ATOM 1069 N N . TYR A 1 126 ? 14.484 19.188 -4.605 1 96.56 126 TYR A N 1
ATOM 1070 C CA . TYR A 1 126 ? 14.445 18.281 -5.754 1 96.56 126 TYR A CA 1
ATOM 1071 C C . TYR A 1 126 ? 15.797 17.594 -5.953 1 96.56 126 TYR A C 1
ATOM 1073 O O . TYR A 1 126 ? 15.844 16.406 -6.258 1 96.56 126 TYR A O 1
ATOM 1081 N N . PHE A 1 127 ? 16.859 18.281 -5.684 1 97.44 127 PHE A N 1
ATOM 1082 C CA . PHE A 1 127 ? 18.172 17.672 -5.77 1 97.44 127 PHE A CA 1
ATOM 1083 C C . PHE A 1 127 ? 18.359 16.609 -4.676 1 97.44 127 PHE A C 1
ATOM 1085 O O . PHE A 1 127 ? 18.969 15.57 -4.91 1 97.44 127 PHE A O 1
ATOM 1092 N N . SER A 1 128 ? 17.844 16.953 -3.512 1 97.69 128 SER A N 1
ATOM 1093 C CA . SER A 1 128 ? 17.984 16.031 -2.391 1 97.69 128 SER A CA 1
ATOM 1094 C C . SER A 1 128 ? 17.188 14.75 -2.631 1 97.69 128 SER A C 1
ATOM 1096 O O . SER A 1 128 ? 17.641 13.656 -2.295 1 97.69 128 SER A O 1
ATOM 1098 N N . VAL A 1 129 ? 16.016 14.922 -3.174 1 96.94 129 VAL A N 1
ATOM 1099 C CA . VAL A 1 129 ? 15.188 13.766 -3.479 1 96.94 129 VAL A CA 1
ATOM 1100 C C . VAL A 1 129 ? 15.875 12.898 -4.531 1 96.94 129 VAL A C 1
ATOM 1102 O O . VAL A 1 129 ? 15.93 11.672 -4.395 1 96.94 129 VAL A O 1
ATOM 1105 N N . ILE A 1 130 ? 16.391 13.516 -5.574 1 98 130 ILE A N 1
ATOM 1106 C CA . ILE A 1 130 ? 17.125 12.789 -6.609 1 98 130 ILE A CA 1
ATOM 1107 C C . ILE A 1 130 ? 18.344 12.117 -6 1 98 130 ILE A C 1
ATOM 1109 O O . ILE A 1 130 ? 18.641 10.961 -6.305 1 98 130 ILE A O 1
ATOM 1113 N N . GLY A 1 131 ? 19.062 12.875 -5.172 1 98.38 131 GLY A N 1
ATOM 1114 C CA . GLY A 1 131 ? 20.219 12.312 -4.488 1 98.38 131 GLY A CA 1
ATOM 1115 C C . GLY A 1 131 ? 19.891 11.078 -3.68 1 98.38 131 GLY A C 1
ATOM 1116 O O . GLY A 1 131 ? 20.656 10.109 -3.676 1 98.38 131 GLY A O 1
ATOM 1117 N N . LEU A 1 132 ? 18.781 11.133 -2.977 1 98.19 132 LEU A N 1
ATOM 1118 C CA . LEU A 1 132 ? 18.344 9.977 -2.195 1 98.19 132 LEU A CA 1
ATOM 1119 C C . LEU A 1 132 ? 18.078 8.781 -3.098 1 98.19 132 LEU A C 1
ATOM 1121 O O . LEU A 1 132 ? 18.469 7.652 -2.773 1 98.19 132 LEU A O 1
ATOM 1125 N N . ALA A 1 133 ? 17.391 8.984 -4.23 1 98.62 133 ALA A N 1
ATOM 1126 C CA . ALA A 1 133 ? 17.125 7.918 -5.195 1 98.62 133 ALA A CA 1
ATOM 1127 C C . ALA A 1 133 ? 18.422 7.301 -5.703 1 98.62 133 ALA A C 1
ATOM 1129 O O . ALA A 1 133 ? 18.516 6.078 -5.84 1 98.62 133 ALA A O 1
ATOM 1130 N N . VAL A 1 134 ? 19.359 8.141 -5.992 1 98.62 134 VAL A N 1
ATOM 1131 C CA . VAL A 1 134 ? 20.656 7.672 -6.473 1 98.62 134 VAL A CA 1
ATOM 1132 C C . VAL A 1 134 ? 21.344 6.832 -5.395 1 98.62 134 VAL A C 1
ATOM 1134 O O . VAL A 1 134 ? 21.906 5.773 -5.688 1 98.62 134 VAL A O 1
ATOM 1137 N N . LEU A 1 135 ? 21.297 7.297 -4.172 1 98.56 135 LEU A N 1
ATOM 1138 C CA . LEU A 1 135 ? 21.875 6.566 -3.051 1 98.56 135 LEU A CA 1
ATOM 1139 C C . LEU A 1 135 ? 21.25 5.188 -2.91 1 98.56 135 LEU A C 1
ATOM 1141 O O . LEU A 1 135 ? 21.953 4.188 -2.752 1 98.56 135 LEU A O 1
ATOM 1145 N N . PHE A 1 136 ? 19.969 5.09 -3.008 1 98.62 136 PHE A N 1
ATOM 1146 C CA . PHE A 1 136 ? 19.281 3.816 -2.867 1 98.62 136 PHE A CA 1
ATOM 1147 C C . PHE A 1 136 ? 19.594 2.893 -4.035 1 98.62 136 PHE A C 1
ATOM 1149 O O . PHE A 1 136 ? 19.859 1.704 -3.842 1 98.62 136 PHE A O 1
ATOM 1156 N N . ALA A 1 137 ? 19.625 3.393 -5.234 1 98.56 137 ALA A N 1
ATOM 1157 C CA . ALA A 1 137 ? 19.781 2.576 -6.438 1 98.56 137 ALA A CA 1
ATOM 1158 C C . ALA A 1 137 ? 21.219 2.109 -6.617 1 98.56 137 ALA A C 1
ATOM 1160 O O . ALA A 1 137 ? 21.453 0.978 -7.039 1 98.56 137 ALA A O 1
ATOM 1161 N N . PHE A 1 138 ? 22.219 2.992 -6.223 1 98.5 138 PHE A N 1
ATOM 1162 C CA . PHE A 1 138 ? 23.578 2.701 -6.645 1 98.5 138 PHE A CA 1
ATOM 1163 C C . PHE A 1 138 ? 24.469 2.387 -5.438 1 98.5 138 PHE A C 1
ATOM 1165 O O . PHE A 1 138 ? 25.609 1.971 -5.598 1 98.5 138 PHE A O 1
ATOM 1172 N N . ILE A 1 139 ? 23.953 2.561 -4.297 1 98.25 139 ILE A N 1
ATOM 1173 C CA . ILE A 1 139 ? 24.75 2.211 -3.125 1 98.25 139 ILE A CA 1
ATOM 1174 C C . ILE A 1 139 ? 24.016 1.147 -2.307 1 98.25 139 ILE A C 1
ATOM 1176 O O . ILE A 1 139 ? 24.516 0.033 -2.141 1 98.25 139 ILE A O 1
ATOM 1180 N N . LEU A 1 140 ? 22.859 1.404 -1.907 1 98 140 LEU A N 1
ATOM 1181 C CA . LEU A 1 140 ? 22.141 0.497 -1.02 1 98 140 LEU A CA 1
ATOM 1182 C C . LEU A 1 140 ? 21.812 -0.81 -1.732 1 98 140 LEU A C 1
ATOM 1184 O O . LEU A 1 140 ? 22.062 -1.894 -1.202 1 98 140 LEU A O 1
ATOM 1188 N N . LYS A 1 141 ? 21.188 -0.747 -2.949 1 98 141 LYS A N 1
ATOM 1189 C CA . LYS A 1 141 ? 20.719 -1.956 -3.617 1 98 141 LYS A CA 1
ATOM 1190 C C . LYS A 1 141 ? 21.891 -2.84 -4.043 1 98 141 LYS A C 1
ATOM 1192 O O . LYS A 1 141 ? 21.859 -4.059 -3.859 1 98 141 LYS A O 1
ATOM 1197 N N . PRO A 1 142 ? 23.016 -2.238 -4.547 1 97.81 142 PRO A N 1
ATOM 1198 C CA . PRO A 1 142 ? 24.188 -3.092 -4.793 1 97.81 142 PRO A CA 1
ATOM 1199 C C . PRO A 1 142 ? 24.688 -3.781 -3.529 1 97.81 142 PRO A C 1
ATOM 1201 O O . PRO A 1 142 ? 25.094 -4.945 -3.576 1 97.81 142 PRO A O 1
ATOM 1204 N N . LEU A 1 143 ? 24.688 -3.121 -2.406 1 97.75 143 LEU A N 1
ATOM 1205 C CA . LEU A 1 143 ? 25.062 -3.732 -1.139 1 97.75 143 LEU A CA 1
ATOM 1206 C C . LEU A 1 143 ? 24.109 -4.871 -0.775 1 97.75 143 LEU A C 1
ATOM 1208 O O . LEU A 1 143 ? 24.547 -5.922 -0.303 1 97.75 143 LEU A O 1
ATOM 1212 N N . PHE A 1 144 ? 22.828 -4.695 -0.995 1 97.81 144 PHE A N 1
ATOM 1213 C CA . PHE A 1 144 ? 21.828 -5.719 -0.703 1 97.81 144 PHE A CA 1
ATOM 1214 C C . PHE A 1 144 ? 22.031 -6.934 -1.601 1 97.81 144 PHE A C 1
ATOM 1216 O O . PHE A 1 144 ? 21.844 -8.07 -1.16 1 97.81 144 PHE A O 1
ATOM 1223 N N . VAL A 1 145 ? 22.359 -6.707 -2.9 1 97 145 VAL A N 1
ATOM 1224 C CA . VAL A 1 145 ? 22.625 -7.809 -3.818 1 97 145 VAL A CA 1
ATOM 1225 C C . VAL A 1 145 ? 23.844 -8.594 -3.336 1 97 145 VAL A C 1
ATOM 1227 O O . VAL A 1 145 ? 23.812 -9.828 -3.299 1 97 145 VAL A O 1
ATOM 1230 N N . ARG A 1 146 ? 24.859 -7.906 -2.918 1 96 146 ARG A N 1
ATOM 1231 C CA . ARG A 1 146 ? 26.094 -8.531 -2.467 1 96 146 ARG A CA 1
ATOM 1232 C C . ARG A 1 146 ? 25.844 -9.422 -1.259 1 96 146 ARG A C 1
ATOM 1234 O O . ARG A 1 146 ? 26.438 -10.5 -1.146 1 96 146 ARG A O 1
ATOM 1241 N N . PHE A 1 147 ? 24.891 -9.055 -0.408 1 95 147 PHE A N 1
ATOM 1242 C CA . PHE A 1 147 ? 24.672 -9.781 0.835 1 95 147 PHE A CA 1
ATOM 1243 C C . PHE A 1 147 ? 23.5 -10.734 0.705 1 95 147 PHE A C 1
ATOM 1245 O O . PHE A 1 147 ? 23.047 -11.312 1.697 1 95 147 PHE A O 1
ATOM 1252 N N . GLY A 1 148 ? 22.938 -10.82 -0.481 1 92.69 148 GLY A N 1
ATOM 1253 C CA . GLY A 1 148 ? 21.891 -11.797 -0.732 1 92.69 148 GLY A CA 1
ATOM 1254 C C . GLY A 1 148 ? 20.531 -11.344 -0.237 1 92.69 148 GLY A C 1
ATOM 1255 O O . GLY A 1 148 ? 19.641 -12.172 0.007 1 92.69 148 GLY A O 1
ATOM 1256 N N . LEU A 1 149 ? 20.281 -10.039 -0.059 1 95.38 149 LEU A N 1
ATOM 1257 C CA . LEU A 1 149 ? 19.031 -9.484 0.448 1 95.38 149 LEU A CA 1
ATOM 1258 C C . LEU A 1 149 ? 18.141 -9.047 -0.699 1 95.38 149 LEU A C 1
ATOM 1260 O O . LEU A 1 149 ? 16.938 -8.828 -0.503 1 95.38 149 LEU A O 1
ATOM 1264 N N . PHE A 1 150 ? 18.75 -8.945 -1.838 1 96.81 150 PHE A N 1
ATOM 1265 C CA . PHE A 1 150 ? 18.047 -8.453 -3.023 1 96.81 150 PHE A CA 1
ATOM 1266 C C . PHE A 1 150 ? 18.484 -9.227 -4.262 1 96.81 150 PHE A C 1
ATOM 1268 O O . PHE A 1 150 ? 19.672 -9.523 -4.434 1 96.81 150 PHE A O 1
ATOM 1275 N N . TYR A 1 151 ? 17.516 -9.688 -4.957 1 96.62 151 TYR A N 1
ATOM 1276 C CA . TYR A 1 151 ? 17.734 -10.352 -6.234 1 96.62 151 TYR A CA 1
ATOM 1277 C C . TYR A 1 151 ? 17.438 -9.422 -7.402 1 96.62 151 TYR A C 1
ATOM 1279 O O . TYR A 1 151 ? 16.391 -8.758 -7.418 1 96.62 151 TYR A O 1
ATOM 1287 N N . MET A 1 152 ? 18.312 -9.32 -8.312 1 96.5 152 MET A N 1
ATOM 1288 C CA . MET A 1 152 ? 18.125 -8.547 -9.539 1 96.5 152 MET A CA 1
ATOM 1289 C C . MET A 1 152 ? 18.25 -9.445 -10.766 1 96.5 152 MET A C 1
ATOM 1291 O O . MET A 1 152 ? 19.219 -10.211 -10.883 1 96.5 152 MET A O 1
ATOM 1295 N N . SER A 1 153 ? 17.266 -9.312 -11.602 1 96.31 153 SER A N 1
ATOM 1296 C CA . SER A 1 153 ? 17.328 -10.102 -12.828 1 96.31 153 SER A CA 1
ATOM 1297 C C . SER A 1 153 ? 18.531 -9.703 -13.68 1 96.31 153 SER A C 1
ATOM 1299 O O . SER A 1 153 ? 18.938 -8.539 -13.68 1 96.31 153 SER A O 1
ATOM 1301 N N . PRO A 1 154 ? 19.141 -10.617 -14.469 1 93.5 154 PRO A N 1
ATOM 1302 C CA . PRO A 1 154 ? 20.359 -10.367 -15.227 1 93.5 154 PRO A CA 1
ATOM 1303 C C . PRO A 1 154 ? 20.219 -9.234 -16.234 1 93.5 154 PRO A C 1
ATOM 1305 O O . PRO A 1 154 ? 21.156 -8.484 -16.469 1 93.5 154 PRO A O 1
ATOM 1308 N N . ASN A 1 155 ? 19.094 -8.992 -16.797 1 94 155 ASN A N 1
ATOM 1309 C CA . ASN A 1 155 ? 18.922 -7.969 -17.812 1 94 155 ASN A CA 1
ATOM 1310 C C . ASN A 1 155 ? 18.391 -6.668 -17.219 1 94 155 ASN A C 1
ATOM 1312 O O . ASN A 1 155 ? 18.062 -5.73 -17.953 1 94 155 ASN A O 1
ATOM 1316 N N . PHE A 1 156 ? 18.266 -6.594 -15.922 1 97 156 PHE A N 1
ATOM 1317 C CA . PHE A 1 156 ? 17.812 -5.398 -15.227 1 97 156 PHE A CA 1
ATOM 1318 C C . PHE A 1 156 ? 18.984 -4.645 -14.617 1 97 156 PHE A C 1
ATOM 1320 O O . PHE A 1 156 ? 19.891 -5.254 -14.039 1 97 156 PHE A O 1
ATOM 1327 N N . THR A 1 157 ? 19.094 -3.312 -14.852 1 98 157 THR A N 1
ATOM 1328 C CA . THR A 1 157 ? 20.25 -2.535 -14.422 1 98 157 THR A CA 1
ATOM 1329 C C . THR A 1 157 ? 19.891 -1.627 -13.25 1 98 157 THR A C 1
ATOM 1331 O O . THR A 1 157 ? 18.703 -1.328 -13.031 1 98 157 THR A O 1
ATOM 1334 N N . TYR A 1 158 ? 20.891 -1.226 -12.594 1 98.06 158 TYR A N 1
ATOM 1335 C CA . TYR A 1 158 ? 20.688 -0.289 -11.492 1 98.06 158 TYR A CA 1
ATOM 1336 C C . TYR A 1 158 ? 20.172 1.048 -12.008 1 98.06 158 TYR A C 1
ATOM 1338 O O . TYR A 1 158 ? 19.422 1.743 -11.305 1 98.06 158 TYR A O 1
ATOM 1346 N N . PHE A 1 159 ? 20.516 1.358 -13.219 1 98.31 159 PHE A N 1
ATOM 1347 C CA . PHE A 1 159 ? 20 2.584 -13.82 1 98.31 159 PHE A CA 1
ATOM 1348 C C . PHE A 1 159 ? 18.484 2.49 -14.023 1 98.31 159 PHE A C 1
ATOM 1350 O O . PHE A 1 159 ? 17.75 3.447 -13.75 1 98.31 159 PHE A O 1
ATOM 1357 N N . GLN A 1 160 ? 18.062 1.352 -14.516 1 98.5 160 GLN A N 1
ATOM 1358 C CA . GLN A 1 160 ? 16.625 1.149 -14.656 1 98.5 160 GLN A CA 1
ATOM 1359 C C . GLN A 1 160 ? 15.914 1.204 -13.305 1 98.5 160 GLN A C 1
ATOM 1361 O O . GLN A 1 160 ? 14.828 1.771 -13.18 1 98.5 160 GLN A O 1
ATOM 1366 N N . LEU A 1 161 ? 16.547 0.633 -12.328 1 98.5 161 LEU A N 1
ATOM 1367 C CA . LEU A 1 161 ? 16.031 0.693 -10.969 1 98.5 161 LEU A CA 1
ATOM 1368 C C . LEU A 1 161 ? 15.906 2.139 -10.492 1 98.5 161 LEU A C 1
ATOM 1370 O O . LEU A 1 161 ? 14.906 2.51 -9.875 1 98.5 161 LEU A O 1
ATOM 1374 N N . LEU A 1 162 ? 16.922 2.949 -10.812 1 98.75 162 LEU A N 1
ATOM 1375 C CA . LEU A 1 162 ? 16.891 4.371 -10.484 1 98.75 162 LEU A CA 1
ATOM 1376 C C . LEU A 1 162 ? 15.672 5.047 -11.102 1 98.75 162 LEU A C 1
ATOM 1378 O O . LEU A 1 162 ? 15.039 5.898 -10.461 1 98.75 162 LEU A O 1
ATOM 1382 N N . MET A 1 163 ? 15.289 4.676 -12.289 1 98.62 163 MET A N 1
ATOM 1383 C CA . MET A 1 163 ? 14.148 5.281 -12.969 1 98.62 163 MET A CA 1
ATOM 1384 C C . MET A 1 163 ? 12.852 4.977 -12.227 1 98.62 163 MET A C 1
ATOM 1386 O O . MET A 1 163 ? 11.961 5.828 -12.148 1 98.62 163 MET A O 1
ATOM 1390 N N . PHE A 1 164 ? 12.75 3.816 -11.695 1 98.44 164 PHE A N 1
ATOM 1391 C CA . PHE A 1 164 ? 11.578 3.471 -10.898 1 98.44 164 PHE A CA 1
ATOM 1392 C C . PHE A 1 164 ? 11.531 4.293 -9.617 1 98.44 164 PHE A C 1
ATOM 1394 O O . PHE A 1 164 ? 10.469 4.762 -9.211 1 98.44 164 PHE A O 1
ATOM 1401 N N . TYR A 1 165 ? 12.711 4.461 -8.945 1 98.69 165 TYR A N 1
ATOM 1402 C CA . TYR A 1 165 ? 12.766 5.309 -7.762 1 98.69 165 TYR A CA 1
ATOM 1403 C C . TYR A 1 165 ? 12.32 6.73 -8.086 1 98.69 165 TYR A C 1
ATOM 1405 O O . TYR A 1 165 ? 11.508 7.316 -7.367 1 98.69 165 TYR A O 1
ATOM 1413 N N . LEU A 1 166 ? 12.844 7.238 -9.188 1 98.69 166 LEU A N 1
ATOM 1414 C CA . LEU A 1 166 ? 12.555 8.617 -9.562 1 98.69 166 LEU A CA 1
ATOM 1415 C C . LEU A 1 166 ? 11.086 8.781 -9.938 1 98.69 166 LEU A C 1
ATOM 1417 O O . LEU A 1 166 ? 10.461 9.789 -9.586 1 98.69 166 LEU A O 1
ATOM 1421 N N . ALA A 1 167 ? 10.57 7.844 -10.641 1 98.38 167 ALA A N 1
ATOM 1422 C CA . ALA A 1 167 ? 9.156 7.898 -11 1 98.38 167 ALA A CA 1
ATOM 1423 C C . ALA A 1 167 ? 8.273 7.91 -9.766 1 98.38 167 ALA A C 1
ATOM 1425 O O . ALA A 1 167 ? 7.352 8.727 -9.656 1 98.38 167 ALA A O 1
ATOM 1426 N N . GLY A 1 168 ? 8.586 6.977 -8.82 1 98.25 168 GLY A N 1
ATOM 1427 C CA . GLY A 1 168 ? 7.805 6.922 -7.594 1 98.25 168 GLY A CA 1
ATOM 1428 C C . GLY A 1 168 ? 7.902 8.188 -6.77 1 98.25 168 GLY A C 1
ATOM 1429 O O . GLY A 1 168 ? 6.895 8.688 -6.262 1 98.25 168 GLY A O 1
ATOM 1430 N N . LEU A 1 169 ? 9.086 8.688 -6.633 1 98.25 169 LEU A N 1
ATOM 1431 C CA . LEU A 1 169 ? 9.297 9.914 -5.871 1 98.25 169 LEU A CA 1
ATOM 1432 C C . LEU A 1 169 ? 8.594 11.094 -6.535 1 98.25 169 LEU A C 1
ATOM 1434 O O . LEU A 1 169 ? 8.008 11.938 -5.852 1 98.25 169 LEU A O 1
ATOM 1438 N N . ALA A 1 170 ? 8.633 11.141 -7.867 1 98.19 170 ALA A N 1
ATOM 1439 C CA . ALA A 1 170 ? 7.957 12.203 -8.609 1 98.19 170 ALA A CA 1
ATOM 1440 C C . ALA A 1 170 ? 6.453 12.188 -8.344 1 98.19 170 ALA A C 1
ATOM 1442 O O . ALA A 1 170 ? 5.848 13.234 -8.102 1 98.19 170 ALA A O 1
ATOM 1443 N N . ILE A 1 171 ? 5.867 11.055 -8.344 1 98.25 171 ILE A N 1
ATOM 1444 C CA . ILE A 1 171 ? 4.434 10.93 -8.102 1 98.25 171 ILE A CA 1
ATOM 1445 C C . ILE A 1 171 ? 4.105 11.406 -6.688 1 98.25 171 ILE A C 1
ATOM 1447 O O . ILE A 1 171 ? 3.152 12.164 -6.488 1 98.25 171 ILE A O 1
ATOM 1451 N N . ALA A 1 172 ? 4.883 10.953 -5.746 1 98 172 ALA A N 1
ATOM 1452 C CA . ALA A 1 172 ? 4.648 11.352 -4.359 1 98 172 ALA A CA 1
ATOM 1453 C C . ALA A 1 172 ? 4.785 12.859 -4.191 1 98 172 ALA A C 1
ATOM 1455 O O . ALA A 1 172 ? 3.994 13.484 -3.477 1 98 172 ALA A O 1
ATOM 1456 N N . VAL A 1 173 ? 5.746 13.453 -4.84 1 97.56 173 VAL A N 1
ATOM 1457 C CA . VAL A 1 173 ? 5.977 14.891 -4.75 1 97.56 173 VAL A CA 1
ATOM 1458 C C . VAL A 1 173 ? 4.824 15.641 -5.414 1 97.56 173 VAL A C 1
ATOM 1460 O O . VAL A 1 173 ? 4.375 16.672 -4.91 1 97.56 173 VAL A O 1
ATOM 1463 N N . ILE A 1 174 ? 4.367 15.148 -6.523 1 97.81 174 ILE A N 1
ATOM 1464 C CA . ILE A 1 174 ? 3.229 15.75 -7.203 1 97.81 174 ILE A CA 1
ATOM 1465 C C . ILE A 1 174 ? 2.01 15.734 -6.285 1 97.81 174 ILE A C 1
ATOM 1467 O O . ILE A 1 174 ? 1.314 16.75 -6.148 1 97.81 174 ILE A O 1
ATOM 1471 N N . ILE A 1 175 ? 1.755 14.625 -5.625 1 97.44 175 ILE A N 1
ATOM 1472 C CA . ILE A 1 175 ? 0.635 14.508 -4.699 1 97.44 175 ILE A CA 1
ATOM 1473 C C . ILE A 1 175 ? 0.792 15.523 -3.568 1 97.44 175 ILE A C 1
ATOM 1475 O O . ILE A 1 175 ? -0.155 16.234 -3.23 1 97.44 175 ILE A O 1
ATOM 1479 N N . ALA A 1 176 ? 1.979 15.578 -2.992 1 96.5 176 ALA A N 1
ATOM 1480 C CA . ALA A 1 176 ? 2.248 16.516 -1.907 1 96.5 176 ALA A CA 1
ATOM 1481 C C . ALA A 1 176 ? 2.014 17.953 -2.357 1 96.5 176 ALA A C 1
ATOM 1483 O O . ALA A 1 176 ? 1.417 18.75 -1.629 1 96.5 176 ALA A O 1
ATOM 1484 N N . ASN A 1 177 ? 2.434 18.281 -3.582 1 96.5 177 ASN A N 1
ATOM 1485 C CA . ASN A 1 177 ? 2.273 19.625 -4.105 1 96.5 177 ASN A CA 1
ATOM 1486 C C . ASN A 1 177 ? 0.807 19.969 -4.355 1 96.5 177 ASN A C 1
ATOM 1488 O O . ASN A 1 177 ? 0.374 21.094 -4.117 1 96.5 177 ASN A O 1
ATOM 1492 N N . ILE A 1 178 ? 0.1 19.062 -4.824 1 96.38 178 ILE A N 1
ATOM 1493 C CA . ILE A 1 178 ? -1.327 19.266 -5.039 1 96.38 178 ILE A CA 1
ATOM 1494 C C . ILE A 1 178 ? -2.014 19.578 -3.711 1 96.38 178 ILE A C 1
ATOM 1496 O O . ILE A 1 178 ? -2.791 20.531 -3.611 1 96.38 178 ILE A O 1
ATOM 1500 N N . PHE A 1 179 ? -1.734 18.75 -2.721 1 96.88 179 PHE A N 1
ATOM 1501 C CA . PHE A 1 179 ? -2.348 18.953 -1.413 1 96.88 179 PHE A CA 1
ATOM 1502 C C . PHE A 1 179 ? -1.928 20.297 -0.815 1 96.88 179 PHE A C 1
ATOM 1504 O O . PHE A 1 179 ? -2.74 20.984 -0.196 1 96.88 179 PHE A O 1
ATOM 1511 N N . THR A 1 180 ? -0.682 20.641 -0.963 1 95.44 180 THR A N 1
ATOM 1512 C CA . THR A 1 180 ? -0.19 21.922 -0.466 1 95.44 180 THR A CA 1
ATOM 1513 C C . THR A 1 180 ? -0.917 23.078 -1.144 1 95.44 180 THR A C 1
ATOM 1515 O O . THR A 1 180 ? -1.326 24.047 -0.481 1 95.44 180 THR A O 1
ATOM 1518 N N . ARG A 1 181 ? -1.098 23.016 -2.412 1 95 181 ARG A N 1
ATOM 1519 C CA . ARG A 1 181 ? -1.812 24.062 -3.15 1 95 181 ARG A CA 1
ATOM 1520 C C . ARG A 1 181 ? -3.26 24.156 -2.686 1 95 181 ARG A C 1
ATOM 1522 O O . ARG A 1 181 ? -3.783 25.266 -2.504 1 95 181 ARG A O 1
ATOM 1529 N N . TYR A 1 182 ? -3.824 22.938 -2.506 1 93.81 182 TYR A N 1
ATOM 1530 C CA . TYR A 1 182 ? -5.207 22.906 -2.051 1 93.81 182 TYR A CA 1
ATOM 1531 C C . TYR A 1 182 ? -5.34 23.5 -0.658 1 93.81 182 TYR A C 1
ATOM 1533 O O . TYR A 1 182 ? -6.348 24.141 -0.346 1 93.81 182 TYR A O 1
ATOM 1541 N N . SER A 1 183 ? -4.375 23.266 0.151 1 93.19 183 SER A N 1
ATOM 1542 C CA . SER A 1 183 ? -4.426 23.75 1.523 1 93.19 183 SER A CA 1
ATOM 1543 C C . SER A 1 183 ? -4.371 25.281 1.564 1 93.19 183 SER A C 1
ATOM 1545 O O . SER A 1 183 ? -4.812 25.891 2.537 1 93.19 183 SER A O 1
ATOM 1547 N N . LYS A 1 184 ? -3.879 25.953 0.573 1 90.69 184 LYS A N 1
ATOM 1548 C CA . LYS A 1 184 ? -3.697 27.406 0.518 1 90.69 184 LYS A CA 1
ATOM 1549 C C . LYS A 1 184 ? -4.848 28.078 -0.227 1 90.69 184 LYS A C 1
ATOM 1551 O O . LYS A 1 184 ? -4.965 29.297 -0.224 1 90.69 184 LYS A O 1
ATOM 1556 N N . SER A 1 185 ? -5.68 27.328 -0.875 1 85.19 185 SER A N 1
ATOM 1557 C CA . SER A 1 185 ? -6.801 27.891 -1.625 1 85.19 185 SER A CA 1
ATOM 1558 C C . SER A 1 185 ? -8.047 28.016 -0.75 1 85.19 185 SER A C 1
ATOM 1560 O O . SER A 1 185 ? -8.227 27.234 0.189 1 85.19 185 SER A O 1
ATOM 1562 N N . MET B 1 1 ? 17.344 -28.953 -2.738 1 76.06 1 MET B N 1
ATOM 1563 C CA . MET B 1 1 ? 17.422 -27.797 -3.625 1 76.06 1 MET B CA 1
ATOM 1564 C C . MET B 1 1 ? 18.156 -26.641 -2.951 1 76.06 1 MET B C 1
ATOM 1566 O O . MET B 1 1 ? 17.938 -26.359 -1.769 1 76.06 1 MET B O 1
ATOM 1570 N N . ASN B 1 2 ? 19.125 -26.156 -3.654 1 91.19 2 ASN B N 1
ATOM 1571 C CA . ASN B 1 2 ? 19.859 -25.047 -3.074 1 91.19 2 ASN B CA 1
ATOM 1572 C C . ASN B 1 2 ? 19.016 -23.766 -3.023 1 91.19 2 ASN B C 1
ATOM 1574 O O . ASN B 1 2 ? 18.016 -23.656 -3.732 1 91.19 2 ASN B O 1
ATOM 1578 N N . GLN B 1 3 ? 19.297 -22.938 -2.092 1 91.81 3 GLN B N 1
ATOM 1579 C CA . GLN B 1 3 ? 18.516 -21.719 -1.823 1 91.81 3 GLN B CA 1
ATOM 1580 C C . GLN B 1 3 ? 18.312 -20.906 -3.098 1 91.81 3 GLN B C 1
ATOM 1582 O O . GLN B 1 3 ? 17.203 -20.453 -3.381 1 91.81 3 GLN B O 1
ATOM 1587 N N . LYS B 1 4 ? 19.391 -20.812 -3.793 1 92 4 LYS B N 1
ATOM 1588 C CA . LYS B 1 4 ? 19.344 -20.016 -5.008 1 92 4 LYS B CA 1
ATOM 1589 C C . LYS B 1 4 ? 18.422 -20.641 -6.047 1 92 4 LYS B C 1
ATOM 1591 O O . LYS B 1 4 ? 17.641 -19.938 -6.691 1 92 4 LYS B O 1
ATOM 1596 N N . GLU B 1 5 ? 18.422 -21.828 -6.258 1 94.19 5 GLU B N 1
ATOM 1597 C CA . GLU B 1 5 ? 17.578 -22.547 -7.211 1 94.19 5 GLU B CA 1
ATOM 1598 C C . GLU B 1 5 ? 16.109 -22.5 -6.797 1 94.19 5 GLU B C 1
ATOM 1600 O O . GLU B 1 5 ? 15.227 -22.328 -7.637 1 94.19 5 GLU B O 1
ATOM 1605 N N . PHE B 1 6 ? 15.93 -22.719 -5.543 1 95.81 6 PHE B N 1
ATOM 1606 C CA . PHE B 1 6 ? 14.578 -22.672 -5.012 1 95.81 6 PHE B CA 1
ATOM 1607 C C . PHE B 1 6 ? 13.953 -21.297 -5.234 1 95.81 6 PHE B C 1
ATOM 1609 O O . PHE B 1 6 ? 12.812 -21.203 -5.684 1 95.81 6 PHE B O 1
ATOM 1616 N N . PHE B 1 7 ? 14.688 -20.281 -4.996 1 95.38 7 PHE B N 1
ATOM 1617 C CA . PHE B 1 7 ? 14.188 -18.922 -5.188 1 95.38 7 PHE B CA 1
ATOM 1618 C C . PHE B 1 7 ? 13.93 -18.656 -6.664 1 95.38 7 PHE B C 1
ATOM 1620 O O . PHE B 1 7 ? 12.93 -18.031 -7.02 1 95.38 7 PHE B O 1
ATOM 1627 N N . LYS B 1 8 ? 14.75 -19.109 -7.508 1 94.75 8 LYS B N 1
ATOM 1628 C CA . LYS B 1 8 ? 14.57 -18.922 -8.945 1 94.75 8 LYS B CA 1
ATOM 1629 C C . LYS B 1 8 ? 13.273 -19.594 -9.414 1 94.75 8 LYS B C 1
ATOM 1631 O O . LYS B 1 8 ? 12.562 -19.031 -10.258 1 94.75 8 LYS B O 1
ATOM 1636 N N . GLN B 1 9 ? 13.031 -20.719 -8.867 1 95.75 9 GLN B N 1
ATOM 1637 C CA . GLN B 1 9 ? 11.797 -21.422 -9.203 1 95.75 9 GLN B CA 1
ATOM 1638 C C . GLN B 1 9 ? 10.578 -20.609 -8.773 1 95.75 9 GLN B C 1
ATOM 1640 O O . GLN B 1 9 ? 9.578 -20.531 -9.492 1 95.75 9 GLN B O 1
ATOM 1645 N N . ILE B 1 10 ? 10.656 -20 -7.617 1 95.44 10 IL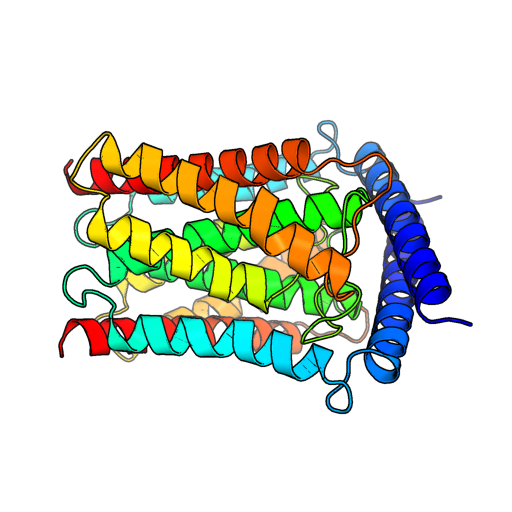E B N 1
ATOM 1646 C CA . ILE B 1 10 ? 9.562 -19.172 -7.109 1 95.44 10 ILE B CA 1
ATOM 1647 C C . ILE B 1 10 ? 9.344 -17.984 -8.039 1 95.44 10 ILE B C 1
ATOM 1649 O O . ILE B 1 10 ? 8.203 -17.656 -8.367 1 95.44 10 ILE B O 1
ATOM 1653 N N . VAL B 1 11 ? 10.422 -17.375 -8.508 1 95.19 11 VAL B N 1
ATOM 1654 C CA . VAL B 1 11 ? 10.344 -16.219 -9.406 1 95.19 11 VAL B CA 1
ATOM 1655 C C . VAL B 1 11 ? 9.695 -16.641 -10.727 1 95.19 11 VAL B C 1
ATOM 1657 O O . VAL B 1 11 ? 8.812 -15.938 -11.234 1 95.19 11 VAL B O 1
ATOM 1660 N N . GLU B 1 12 ? 10.07 -17.75 -11.242 1 96.25 12 GLU B N 1
ATOM 1661 C CA . GLU B 1 12 ? 9.516 -18.234 -12.5 1 96.25 12 GLU B CA 1
ATOM 1662 C C . GLU B 1 12 ? 8.023 -18.547 -12.359 1 96.25 12 GLU B C 1
ATOM 1664 O O . GLU B 1 12 ? 7.23 -18.219 -13.242 1 96.25 12 GLU B O 1
ATOM 1669 N N . ASN B 1 13 ? 7.664 -19.219 -11.258 1 95.94 13 ASN B N 1
ATOM 1670 C CA . ASN B 1 13 ? 6.262 -19.531 -11 1 95.94 13 ASN B CA 1
ATOM 1671 C C . ASN B 1 13 ? 5.43 -18.25 -10.867 1 95.94 13 ASN B C 1
ATOM 1673 O O . ASN B 1 13 ? 4.27 -18.219 -11.273 1 95.94 13 ASN B O 1
ATOM 1677 N N . ARG B 1 14 ? 6.023 -17.25 -10.281 1 94.5 14 ARG B N 1
ATOM 1678 C CA . ARG B 1 14 ? 5.344 -15.969 -10.125 1 94.5 14 ARG B CA 1
ATOM 1679 C C . ARG B 1 14 ? 5.09 -15.32 -11.484 1 94.5 14 ARG B C 1
ATOM 1681 O O . ARG B 1 14 ? 3.986 -14.836 -11.75 1 94.5 14 ARG B O 1
ATOM 1688 N N . ILE B 1 15 ? 6.082 -15.305 -12.344 1 94.81 15 ILE B N 1
ATOM 1689 C CA . ILE B 1 15 ? 5.945 -14.742 -13.68 1 94.81 15 ILE B CA 1
ATOM 1690 C C . ILE B 1 15 ? 4.84 -15.469 -14.438 1 94.81 15 ILE B C 1
ATOM 1692 O O . ILE B 1 15 ? 3.994 -14.836 -15.07 1 94.81 15 ILE B O 1
ATOM 1696 N N . GLU B 1 16 ? 4.809 -16.766 -14.289 1 96.06 16 GLU B N 1
ATOM 1697 C CA . GLU B 1 16 ? 3.797 -17.562 -14.969 1 96.06 16 GLU B CA 1
ATOM 1698 C C . GLU B 1 16 ? 2.4 -17.25 -14.445 1 96.06 16 GLU B C 1
ATOM 1700 O O . GLU B 1 16 ? 1.447 -17.156 -15.219 1 96.06 16 GLU B O 1
ATOM 1705 N N . LEU B 1 17 ? 2.295 -17.156 -13.156 1 95 17 LEU B N 1
ATOM 1706 C CA . LEU B 1 17 ? 1.015 -16.812 -12.547 1 95 17 LEU B CA 1
ATOM 1707 C C . LEU B 1 17 ? 0.519 -15.461 -13.047 1 95 17 LEU B C 1
ATOM 1709 O O . LEU B 1 17 ? -0.654 -15.312 -13.398 1 95 17 LEU B O 1
ATOM 1713 N N . PHE B 1 18 ? 1.4 -14.5 -13.117 1 93.94 18 PHE B N 1
ATOM 1714 C CA . PHE B 1 18 ? 0.99 -13.156 -13.516 1 93.94 18 PHE B CA 1
ATOM 1715 C C . PHE B 1 18 ? 0.688 -13.102 -15.008 1 93.94 18 PHE B C 1
ATOM 1717 O O . PHE B 1 18 ? -0.188 -12.344 -15.438 1 93.94 18 PHE B O 1
ATOM 1724 N N . GLU B 1 19 ? 1.361 -13.898 -15.812 1 95.31 19 GLU B N 1
ATOM 1725 C CA . GLU B 1 19 ? 1.004 -14.023 -17.219 1 95.31 19 GLU B CA 1
ATOM 1726 C C . GLU B 1 19 ? -0.403 -14.594 -17.391 1 95.31 19 GLU B C 1
ATOM 1728 O O . GLU B 1 19 ? -1.169 -14.125 -18.234 1 95.31 19 GLU B O 1
ATOM 1733 N N . SER B 1 20 ? -0.711 -15.602 -16.578 1 95.19 20 SER B N 1
ATOM 1734 C CA . SER B 1 20 ? -2.055 -16.172 -16.594 1 95.19 20 SER B CA 1
ATOM 1735 C C . SER B 1 20 ? -3.098 -15.133 -16.172 1 95.19 20 SER B C 1
ATOM 1737 O O . SER B 1 20 ? -4.18 -15.062 -16.766 1 95.19 20 SER B O 1
ATOM 1739 N N . PHE B 1 21 ? -2.766 -14.359 -15.18 1 93.62 21 PHE B N 1
ATOM 1740 C CA . PHE B 1 21 ? -3.668 -13.312 -14.727 1 93.62 21 PHE B CA 1
ATOM 1741 C C . PHE B 1 21 ? -3.869 -12.258 -15.812 1 93.62 21 PHE B C 1
ATOM 1743 O O . PHE B 1 21 ? -4.977 -11.75 -15.984 1 93.62 21 PHE B O 1
ATOM 1750 N N . HIS B 1 22 ? -2.836 -11.922 -16.484 1 94.94 22 HIS B N 1
ATOM 1751 C CA . HIS B 1 22 ? -2.932 -10.961 -17.578 1 94.94 22 HIS B CA 1
ATOM 1752 C C . HIS B 1 22 ? -3.826 -11.484 -18.688 1 94.94 22 HIS B C 1
ATOM 1754 O O . HIS B 1 22 ? -4.656 -10.742 -19.234 1 94.94 22 HIS B O 1
ATOM 1760 N N . GLU B 1 23 ? -3.66 -12.727 -19.047 1 96 23 GLU B N 1
ATOM 1761 C CA . GLU B 1 23 ? -4.516 -13.344 -20.062 1 96 23 GLU B CA 1
ATOM 1762 C C . GLU B 1 23 ? -5.98 -13.312 -19.625 1 96 23 GLU B C 1
ATOM 1764 O O . GLU B 1 23 ? -6.855 -12.938 -20.422 1 96 23 GLU B O 1
ATOM 1769 N N . TYR B 1 24 ? -6.195 -13.656 -18.422 1 95.75 24 TYR B N 1
ATOM 1770 C CA . TYR B 1 24 ? -7.543 -13.617 -17.875 1 95.75 24 TYR B CA 1
ATOM 1771 C C . TYR B 1 24 ? -8.125 -12.211 -17.953 1 95.75 24 TYR B C 1
ATOM 1773 O O . TYR B 1 24 ? -9.273 -12.031 -18.375 1 95.75 24 TYR B O 1
ATOM 1781 N N . TRP B 1 25 ? -7.34 -11.258 -17.547 1 95.44 25 TRP B N 1
ATOM 1782 C CA . TRP B 1 25 ? -7.789 -9.867 -17.516 1 95.44 25 TRP B CA 1
ATOM 1783 C C . TRP B 1 25 ? -8.156 -9.375 -18.906 1 95.44 25 TRP B C 1
ATOM 1785 O O . TRP B 1 25 ? -9.188 -8.719 -19.094 1 95.44 25 TRP B O 1
ATOM 1795 N N . VAL B 1 26 ? -7.387 -9.719 -19.906 1 94.94 26 VAL B N 1
ATOM 1796 C CA . VAL B 1 26 ? -7.633 -9.297 -21.281 1 94.94 26 VAL B CA 1
ATOM 1797 C C . VAL B 1 26 ? -8.945 -9.898 -21.781 1 94.94 26 VAL B C 1
ATOM 1799 O O . VAL B 1 26 ? -9.734 -9.219 -22.453 1 94.94 26 VAL B O 1
ATOM 1802 N N . LEU B 1 27 ? -9.227 -11.078 -21.359 1 93.94 27 LEU B N 1
ATOM 1803 C CA . LEU B 1 27 ? -10.383 -11.805 -21.859 1 93.94 27 LEU B CA 1
ATOM 1804 C C . LEU B 1 27 ? -11.656 -11.367 -21.141 1 93.94 27 LEU B C 1
ATOM 1806 O O . LEU B 1 27 ? -12.719 -11.266 -21.75 1 93.94 27 LEU B O 1
ATOM 1810 N N . TYR B 1 28 ? -11.5 -11.008 -19.844 1 92.81 28 TYR B N 1
ATOM 1811 C CA . TYR B 1 28 ? -12.734 -10.953 -19.078 1 92.81 28 TYR B CA 1
ATOM 1812 C C . TYR B 1 28 ? -12.828 -9.648 -18.297 1 92.81 28 TYR B C 1
ATOM 1814 O O . TYR B 1 28 ? -13.836 -9.391 -17.625 1 92.81 28 TYR B O 1
ATOM 1822 N N . SER B 1 29 ? -11.875 -8.781 -18.375 1 91.12 29 SER B N 1
ATOM 1823 C CA . SER B 1 29 ? -11.891 -7.617 -17.5 1 91.12 29 SER B CA 1
ATOM 1824 C C . SER B 1 29 ? -11.336 -6.387 -18.203 1 91.12 29 SER B C 1
ATOM 1826 O O . SER B 1 29 ? -11.023 -5.383 -17.547 1 91.12 29 SER B O 1
ATOM 1828 N N . SER B 1 30 ? -11.18 -6.414 -19.438 1 92.31 30 SER B N 1
ATOM 1829 C CA . SER B 1 30 ? -10.578 -5.305 -20.172 1 92.31 30 SER B CA 1
ATOM 1830 C C . SER B 1 30 ? -11.609 -4.234 -20.5 1 92.31 30 SER B C 1
ATOM 1832 O O . SER B 1 30 ? -12.734 -4.27 -20 1 92.31 30 SER B O 1
ATOM 1834 N N . PHE B 1 31 ? -11.211 -3.268 -21.297 1 91.75 31 PHE B N 1
ATOM 1835 C CA . PHE B 1 31 ? -12 -2.064 -21.531 1 91.75 31 PHE B CA 1
ATOM 1836 C C . PHE B 1 31 ? -13.312 -2.404 -22.219 1 91.75 31 PHE B C 1
ATOM 1838 O O . PHE B 1 31 ? -14.242 -1.599 -22.234 1 91.75 31 PHE B O 1
ATOM 1845 N N . HIS B 1 32 ? -13.445 -3.576 -22.734 1 92.81 32 HIS B N 1
ATOM 1846 C CA . HIS B 1 32 ? -14.648 -3.936 -23.469 1 92.81 32 HIS B CA 1
ATOM 1847 C C . HIS B 1 32 ? -15.727 -4.477 -22.547 1 92.81 32 HIS B C 1
ATOM 1849 O O . HIS B 1 32 ? -16.875 -4.66 -22.953 1 92.81 32 HIS B O 1
ATOM 1855 N N . THR B 1 33 ? -15.438 -4.766 -21.344 1 93.94 33 THR B N 1
ATOM 1856 C CA . THR B 1 33 ? -16.391 -5.316 -20.391 1 93.94 33 THR B CA 1
ATOM 1857 C C . THR B 1 33 ? -16.984 -4.211 -19.531 1 93.94 33 THR B C 1
ATOM 1859 O O . THR B 1 33 ? -16.344 -3.191 -19.281 1 93.94 33 THR B O 1
ATOM 1862 N N . TRP B 1 34 ? -18.203 -4.32 -19.109 1 95 34 TRP B N 1
ATOM 1863 C CA . TRP B 1 34 ? -18.844 -3.348 -18.219 1 95 34 TRP B CA 1
ATOM 1864 C C . TRP B 1 34 ? -18.172 -3.355 -16.844 1 95 34 TRP B C 1
ATOM 1866 O O . TRP B 1 34 ? -18.141 -2.332 -16.156 1 95 34 TRP B O 1
ATOM 1876 N N . GLU B 1 35 ? -17.609 -4.512 -16.391 1 94.5 35 GLU B N 1
ATOM 1877 C CA . GLU B 1 35 ? -16.922 -4.641 -15.109 1 94.5 35 GLU B CA 1
ATOM 1878 C C . GLU B 1 35 ? -15.742 -3.674 -15.016 1 94.5 35 GLU B C 1
ATOM 1880 O O . GLU B 1 35 ? -15.492 -3.096 -13.961 1 94.5 35 GLU B O 1
ATOM 1885 N N . PHE B 1 36 ? -15.055 -3.498 -16.172 1 95.88 36 PHE B N 1
ATOM 1886 C CA . PHE B 1 36 ? -13.938 -2.561 -16.203 1 95.88 36 PHE B CA 1
ATOM 1887 C C . PHE B 1 36 ? -14.398 -1.151 -15.859 1 95.88 36 PHE B C 1
ATOM 1889 O O . PHE B 1 36 ? -13.781 -0.472 -15.039 1 95.88 36 PHE B O 1
ATOM 1896 N N . TRP B 1 37 ? -15.469 -0.718 -16.344 1 96.75 37 TRP B N 1
ATOM 1897 C CA . TRP B 1 37 ? -15.953 0.648 -16.188 1 96.75 37 TRP B CA 1
ATOM 1898 C C . TRP B 1 37 ? -16.5 0.869 -14.773 1 96.75 37 TRP B C 1
ATOM 1900 O O . TRP B 1 37 ? -16.359 1.962 -14.219 1 96.75 37 TRP B O 1
ATOM 1910 N N . ILE B 1 38 ? -17.094 -0.155 -14.195 1 96.75 38 ILE B N 1
ATOM 1911 C CA . ILE B 1 38 ? -17.516 -0.037 -12.805 1 96.75 38 ILE B CA 1
ATOM 1912 C C . ILE B 1 38 ? -16.312 0.159 -11.906 1 96.75 38 ILE B C 1
ATOM 1914 O O . ILE B 1 38 ? -16.328 0.994 -11 1 96.75 38 ILE B O 1
ATOM 1918 N N . ASN B 1 39 ? -15.305 -0.625 -12.172 1 96.75 39 ASN B N 1
ATOM 1919 C CA . ASN B 1 39 ? -14.086 -0.472 -11.391 1 96.75 39 ASN B CA 1
ATOM 1920 C C . ASN B 1 39 ? -13.469 0.913 -11.578 1 96.75 39 ASN B C 1
ATOM 1922 O O . ASN B 1 39 ? -12.969 1.507 -10.625 1 96.75 39 ASN B O 1
ATOM 1926 N N . LEU B 1 40 ? -13.516 1.385 -12.781 1 97.5 40 LEU B N 1
ATOM 1927 C CA . LEU B 1 40 ? -13.008 2.727 -13.047 1 97.5 40 LEU B CA 1
ATOM 1928 C C . LEU B 1 40 ? -13.812 3.773 -12.289 1 97.5 40 LEU B C 1
ATOM 1930 O O . LEU B 1 40 ? -13.25 4.711 -11.727 1 97.5 40 LEU B O 1
ATOM 1934 N N . PHE B 1 41 ? -15.125 3.65 -12.266 1 97.81 41 PHE B N 1
ATOM 1935 C CA . PHE B 1 41 ? -15.984 4.586 -11.555 1 97.81 41 PHE B CA 1
ATOM 1936 C C . PHE B 1 41 ? -15.727 4.523 -10.055 1 97.81 41 PHE B C 1
ATOM 1938 O O . PHE B 1 41 ? -15.734 5.555 -9.375 1 97.81 41 PHE B O 1
ATOM 1945 N N . LEU B 1 42 ? -15.484 3.285 -9.578 1 97.94 42 LEU B N 1
ATOM 1946 C CA . LEU B 1 42 ? -15.188 3.111 -8.164 1 97.94 42 LEU B CA 1
ATOM 1947 C C . LEU B 1 42 ? -13.867 3.793 -7.797 1 97.94 42 LEU B C 1
ATOM 1949 O O . LEU B 1 42 ? -13.648 4.141 -6.637 1 97.94 42 LEU B O 1
ATOM 1953 N N . LEU B 1 43 ? -13.039 3.955 -8.773 1 98.19 43 LEU B N 1
ATOM 1954 C CA . LEU B 1 43 ? -11.766 4.641 -8.578 1 98.19 43 LEU B CA 1
ATOM 1955 C C . LEU B 1 43 ? -11.945 6.152 -8.664 1 98.19 43 LEU B C 1
ATOM 1957 O O . LEU B 1 43 ? -11.562 6.883 -7.746 1 98.19 43 LEU B O 1
ATOM 1961 N N . ILE B 1 44 ? -12.641 6.68 -9.625 1 98.56 44 ILE B N 1
ATOM 1962 C CA . ILE B 1 44 ? -12.633 8.086 -10.008 1 98.56 44 ILE B CA 1
ATOM 1963 C C . ILE B 1 44 ? -13.656 8.852 -9.172 1 98.56 44 ILE B C 1
ATOM 1965 O O . ILE B 1 44 ? -13.383 9.961 -8.703 1 98.56 44 ILE B O 1
ATOM 1969 N N . ILE B 1 45 ? -14.836 8.336 -9 1 98.56 45 ILE B N 1
ATOM 1970 C CA . ILE B 1 45 ? -15.93 9.07 -8.375 1 98.56 45 ILE B CA 1
ATOM 1971 C C . ILE B 1 45 ? -15.539 9.477 -6.953 1 98.56 45 ILE B C 1
ATOM 1973 O O . ILE B 1 45 ? -15.664 10.641 -6.578 1 98.56 45 ILE B O 1
ATOM 1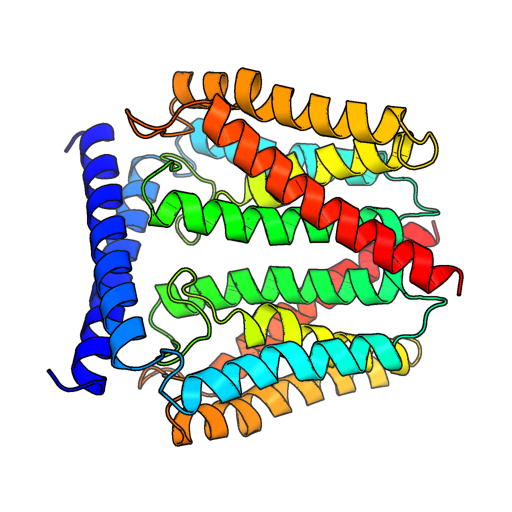977 N N . PRO B 1 46 ? -15.055 8.531 -6.152 1 98.69 46 PRO B N 1
ATOM 1978 C CA . PRO B 1 46 ? -14.648 8.961 -4.809 1 98.69 46 PRO B CA 1
ATOM 1979 C C . PRO B 1 46 ? -13.539 10.008 -4.836 1 98.69 46 PRO B C 1
ATOM 1981 O O . PRO B 1 46 ? -13.523 10.922 -4.004 1 98.69 46 PRO B O 1
ATOM 1984 N N . LEU B 1 47 ? -12.648 9.875 -5.742 1 98.38 47 LEU B N 1
ATOM 1985 C CA . LEU B 1 47 ? -11.562 10.852 -5.848 1 98.38 47 LEU B CA 1
ATOM 1986 C C . LEU B 1 47 ? -12.109 12.234 -6.168 1 98.38 47 LEU B C 1
ATOM 1988 O O . LEU B 1 47 ? -11.656 13.234 -5.598 1 98.38 47 LEU B O 1
ATOM 1992 N N . LEU B 1 48 ? -13.023 12.289 -7.051 1 98.31 48 LEU B N 1
ATOM 1993 C CA . LEU B 1 48 ? -13.656 13.555 -7.391 1 98.31 48 LEU B CA 1
ATOM 1994 C C . LEU B 1 48 ? -14.406 14.125 -6.195 1 98.31 48 LEU B C 1
ATOM 1996 O O . LEU B 1 48 ? -14.344 15.328 -5.93 1 98.31 48 LEU B O 1
ATOM 2000 N N . MET B 1 49 ? -15.102 13.258 -5.504 1 98.5 49 MET B N 1
ATOM 2001 C CA . MET B 1 49 ? -15.812 13.703 -4.309 1 98.5 49 MET B CA 1
ATOM 2002 C C . MET B 1 49 ? -14.844 14.266 -3.273 1 98.5 49 MET B C 1
ATOM 2004 O O . MET B 1 49 ? -15.117 15.289 -2.646 1 98.5 49 MET B O 1
ATOM 2008 N N . LEU B 1 50 ? -13.781 13.586 -3.109 1 97.94 50 LEU B N 1
ATOM 2009 C CA . LEU B 1 50 ? -12.766 14.055 -2.17 1 97.94 50 LEU B CA 1
ATOM 2010 C C . LEU B 1 50 ? -12.258 15.438 -2.568 1 97.94 50 LEU B C 1
ATOM 2012 O O . LEU B 1 50 ? -12.148 16.328 -1.725 1 97.94 50 LEU B O 1
ATOM 2016 N N . ALA B 1 51 ? -11.977 15.648 -3.83 1 96.62 51 ALA B N 1
ATOM 2017 C CA . ALA B 1 51 ? -11.445 16.906 -4.34 1 96.62 51 ALA B CA 1
ATOM 2018 C C . ALA B 1 51 ? -12.406 18.062 -4.059 1 96.62 51 ALA B C 1
ATOM 2020 O O . ALA B 1 51 ? -11.977 19.188 -3.781 1 96.62 51 ALA B O 1
ATOM 2021 N N . VAL B 1 52 ? -13.656 17.766 -4.035 1 97.25 52 VAL B N 1
ATOM 2022 C CA . VAL B 1 52 ? -14.664 18.812 -3.906 1 97.25 52 VAL B CA 1
ATOM 2023 C C . VAL B 1 52 ? -14.992 19.031 -2.432 1 97.25 52 VAL B C 1
ATOM 2025 O O . VAL B 1 52 ? -15.18 20.172 -1.999 1 97.25 52 VAL B O 1
ATOM 2028 N N . PHE B 1 53 ? -14.953 17.984 -1.601 1 97.94 53 PHE B N 1
ATOM 2029 C CA . PHE B 1 53 ? -15.609 18.109 -0.307 1 97.94 53 PHE B CA 1
ATOM 2030 C C . PHE B 1 53 ? -14.594 18.062 0.827 1 97.94 53 PHE B C 1
ATOM 2032 O O . PHE B 1 53 ? -14.953 18.25 1.993 1 97.94 53 PHE B O 1
ATOM 2039 N N . ILE B 1 54 ? -13.359 17.812 0.592 1 97.88 54 ILE B N 1
ATOM 2040 C CA . ILE B 1 54 ? -12.383 17.703 1.662 1 97.88 54 ILE B CA 1
ATOM 2041 C C . ILE B 1 54 ? -12.195 19.047 2.354 1 97.88 54 ILE B C 1
ATOM 2043 O O . ILE B 1 54 ? -12.188 20.094 1.696 1 97.88 54 ILE B O 1
ATOM 2047 N N . ASP B 1 55 ? -12.156 19.016 3.645 1 97.69 55 ASP B N 1
ATOM 2048 C CA . ASP B 1 55 ? -11.812 20.203 4.418 1 97.69 55 ASP B CA 1
ATOM 2049 C C . ASP B 1 55 ? -10.359 20.609 4.191 1 97.69 55 ASP B C 1
ATOM 2051 O O . ASP B 1 55 ? -9.445 19.969 4.727 1 97.69 55 ASP B O 1
ATOM 2055 N N . ARG B 1 56 ? -10.133 21.641 3.566 1 96.88 56 ARG B N 1
ATOM 2056 C CA . ARG B 1 56 ? -8.805 22.062 3.123 1 96.88 56 ARG B CA 1
ATOM 2057 C C . ARG B 1 56 ? -7.949 22.516 4.301 1 96.88 56 ARG B C 1
ATOM 2059 O O . ARG B 1 56 ? -6.719 22.484 4.23 1 96.88 56 ARG B O 1
ATOM 2066 N N . LYS B 1 57 ? -8.516 22.938 5.391 1 96.06 57 LYS B N 1
ATOM 2067 C CA . LYS B 1 57 ? -7.785 23.391 6.574 1 96.06 57 LYS B CA 1
ATOM 2068 C C . LYS B 1 57 ? -7.133 22.219 7.293 1 96.06 57 LYS B C 1
ATOM 2070 O O . LYS B 1 57 ? -6.133 22.391 7.992 1 96.06 57 LYS B O 1
ATOM 2075 N N . ARG B 1 58 ? -7.738 21.062 7.148 1 97.12 58 ARG B N 1
ATOM 2076 C CA . ARG B 1 58 ? -7.25 19.859 7.801 1 97.12 58 ARG B CA 1
ATOM 2077 C C . ARG B 1 58 ? -6.801 18.812 6.773 1 97.12 58 ARG B C 1
ATOM 2079 O O . ARG B 1 58 ? -6.848 17.609 7.039 1 97.12 58 ARG B O 1
ATOM 2086 N N . ILE B 1 59 ? -6.445 19.281 5.617 1 98.06 59 ILE B N 1
ATOM 2087 C CA . ILE B 1 59 ? -6.293 18.453 4.43 1 98.06 59 ILE B CA 1
ATOM 2088 C C . ILE B 1 59 ? -5.199 17.406 4.668 1 98.06 59 ILE B C 1
ATOM 2090 O O . ILE B 1 59 ? -5.34 16.25 4.285 1 98.06 59 ILE B O 1
ATOM 2094 N N . PHE B 1 60 ? -4.094 17.75 5.305 1 98 60 PHE B N 1
ATOM 2095 C CA . PHE B 1 60 ? -2.996 16.812 5.52 1 98 60 PHE B CA 1
ATOM 2096 C C . PHE B 1 60 ? -3.361 15.789 6.586 1 98 60 PHE B C 1
ATOM 2098 O O . PHE B 1 60 ? -2.977 14.625 6.488 1 98 60 PHE B O 1
ATOM 2105 N N . GLU B 1 61 ? -4.074 16.234 7.59 1 98.06 61 GLU B N 1
ATOM 2106 C CA . GLU B 1 61 ? -4.555 15.32 8.617 1 98.06 61 GLU B CA 1
ATOM 2107 C C . GLU B 1 61 ? -5.508 14.281 8.023 1 98.06 61 GLU B C 1
ATOM 2109 O O . GLU B 1 61 ? -5.355 13.078 8.258 1 98.06 61 GLU B O 1
ATOM 2114 N N . ILE B 1 62 ? -6.445 14.727 7.266 1 98.5 62 ILE B N 1
ATOM 2115 C CA . ILE B 1 62 ? -7.43 13.852 6.633 1 98.5 62 ILE B CA 1
ATOM 2116 C C . ILE B 1 62 ? -6.742 12.953 5.613 1 98.5 62 ILE B C 1
ATOM 2118 O O . ILE B 1 62 ? -7.008 11.75 5.559 1 98.5 62 ILE B O 1
ATOM 2122 N N . GLY B 1 63 ? -5.863 13.578 4.789 1 98.44 63 GLY B N 1
ATOM 2123 C CA . GLY B 1 63 ? -5.105 12.797 3.824 1 98.44 63 GLY B CA 1
ATOM 2124 C C . GLY B 1 63 ? -4.227 11.742 4.469 1 98.44 63 GLY B C 1
ATOM 2125 O O . GLY B 1 63 ? -4.098 10.633 3.945 1 98.44 63 GLY B O 1
ATOM 2126 N N . PHE B 1 64 ? -3.598 12.117 5.586 1 98.62 64 PHE B N 1
ATOM 2127 C CA . PHE B 1 64 ? -2.795 11.18 6.355 1 98.62 64 PHE B CA 1
ATOM 2128 C C . PHE B 1 64 ? -3.623 9.961 6.754 1 98.62 64 PHE B C 1
ATOM 2130 O O . PHE B 1 64 ? -3.189 8.82 6.574 1 98.62 64 PHE B O 1
ATOM 2137 N N . PHE B 1 65 ? -4.785 10.203 7.246 1 98.69 65 PHE B N 1
ATOM 2138 C CA . PHE B 1 65 ? -5.672 9.117 7.648 1 98.69 65 PHE B CA 1
ATOM 2139 C C . PHE B 1 65 ? -6.07 8.273 6.445 1 98.69 65 PHE B C 1
ATOM 2141 O O . PHE B 1 65 ? -6.094 7.043 6.531 1 98.69 65 PHE B O 1
ATOM 2148 N N . GLY B 1 66 ? -6.371 8.883 5.328 1 98.5 66 GLY B N 1
ATOM 2149 C CA . GLY B 1 66 ? -6.711 8.172 4.105 1 98.5 66 GLY B CA 1
ATOM 2150 C C . GLY B 1 66 ? -5.609 7.246 3.629 1 98.5 66 GLY B C 1
ATOM 2151 O O . GLY B 1 66 ? -5.871 6.098 3.266 1 98.5 66 GLY B O 1
ATOM 2152 N N . PHE B 1 67 ? -4.438 7.766 3.668 1 98.69 67 PHE B N 1
ATOM 2153 C CA . PHE B 1 67 ? -3.312 6.957 3.211 1 98.69 67 PHE B CA 1
ATOM 2154 C C . PHE B 1 67 ? -3.021 5.828 4.191 1 98.69 67 PHE B C 1
ATOM 2156 O O . PHE B 1 67 ? -2.594 4.742 3.791 1 98.69 67 PHE B O 1
ATOM 2163 N N . ALA B 1 68 ? -3.225 6.09 5.52 1 98.44 68 ALA B N 1
ATOM 2164 C CA . ALA B 1 68 ? -3.102 5.008 6.492 1 98.44 68 ALA B CA 1
ATOM 2165 C C . ALA B 1 68 ? -4.062 3.867 6.168 1 98.44 68 ALA B C 1
ATOM 2167 O O . ALA B 1 68 ? -3.656 2.703 6.113 1 98.44 68 ALA B O 1
ATOM 2168 N N . ILE B 1 69 ? -5.305 4.23 5.902 1 98.62 69 ILE B N 1
ATOM 2169 C CA . ILE B 1 69 ? -6.305 3.232 5.539 1 98.62 69 ILE B CA 1
ATOM 2170 C C . ILE B 1 69 ? -5.895 2.535 4.246 1 98.62 69 ILE B C 1
ATOM 2172 O O . ILE B 1 69 ? -5.977 1.31 4.141 1 98.62 69 ILE B O 1
ATOM 2176 N N . HIS B 1 70 ? -5.48 3.322 3.283 1 98.56 70 HIS B N 1
ATOM 2177 C CA .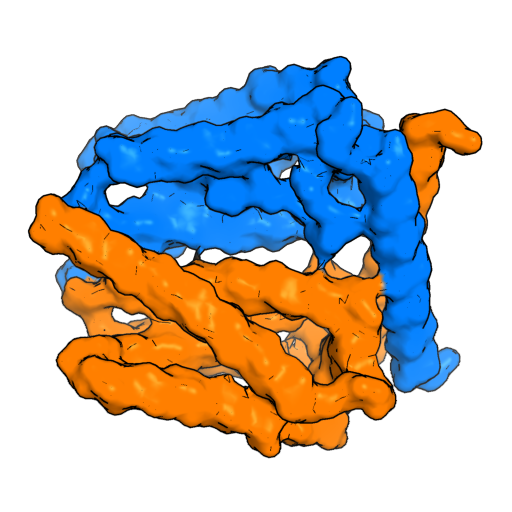 HIS B 1 70 ? -5.062 2.797 1.988 1 98.56 70 HIS B CA 1
ATOM 2178 C C . HIS B 1 70 ? -3.963 1.752 2.148 1 98.56 70 HIS B C 1
ATOM 2180 O O . HIS B 1 70 ? -4.059 0.655 1.595 1 98.56 70 HIS B O 1
ATOM 2186 N N . SER B 1 71 ? -2.926 2.068 2.91 1 97.88 71 SER B N 1
ATOM 2187 C CA . SER B 1 71 ? -1.784 1.179 3.096 1 97.88 71 SER B CA 1
ATOM 2188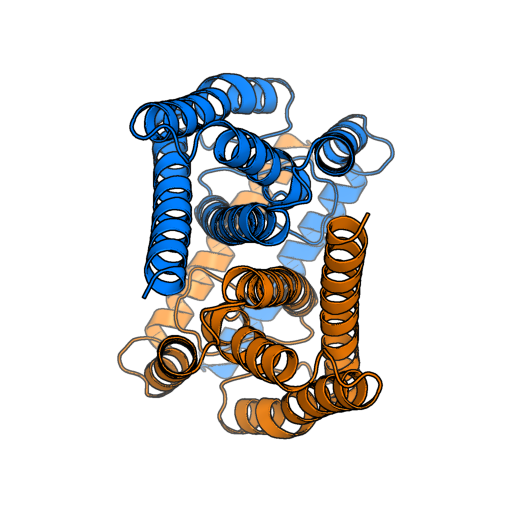 C C . SER B 1 71 ? -2.189 -0.096 3.828 1 97.88 71 SER B C 1
ATOM 2190 O O . SER B 1 71 ? -1.815 -1.198 3.42 1 97.88 71 SER B O 1
ATOM 2192 N N . ILE B 1 72 ? -2.967 0.044 4.816 1 97.88 72 ILE B N 1
ATOM 2193 C CA . ILE B 1 72 ? -3.396 -1.11 5.598 1 97.88 72 ILE B CA 1
ATOM 2194 C C . ILE B 1 72 ? -4.301 -2 4.75 1 97.88 72 ILE B C 1
ATOM 2196 O O . ILE B 1 72 ? -4.188 -3.229 4.789 1 97.88 72 ILE B O 1
ATOM 2200 N N . ALA B 1 73 ? -5.191 -1.355 4.016 1 97.88 73 ALA B N 1
ATOM 2201 C CA . ALA B 1 73 ? -6.125 -2.098 3.174 1 97.88 73 ALA B CA 1
ATOM 2202 C C . ALA B 1 73 ? -5.383 -2.953 2.152 1 97.88 73 ALA B C 1
ATOM 2204 O O . ALA B 1 73 ? -5.746 -4.109 1.921 1 97.88 73 ALA B O 1
ATOM 2205 N N . ILE B 1 74 ? -4.336 -2.377 1.553 1 96.88 74 ILE B N 1
ATOM 2206 C CA . ILE B 1 74 ? -3.596 -3.129 0.543 1 96.88 74 ILE B CA 1
ATOM 2207 C C . ILE B 1 74 ? -2.951 -4.355 1.184 1 96.88 74 ILE B C 1
ATOM 2209 O O . ILE B 1 74 ? -3.008 -5.457 0.627 1 96.88 74 ILE B O 1
ATOM 2213 N N . TYR B 1 75 ? -2.402 -4.266 2.389 1 96.69 75 TYR B N 1
ATOM 2214 C CA . TYR B 1 75 ? -1.749 -5.387 3.055 1 96.69 75 TYR B CA 1
ATOM 2215 C C . TYR B 1 75 ? -2.762 -6.461 3.436 1 96.69 75 TYR B C 1
ATOM 2217 O O . TYR B 1 75 ? -2.52 -7.652 3.232 1 96.69 75 TYR B O 1
ATOM 2225 N N . ILE B 1 76 ? -3.861 -6.043 3.957 1 97.25 76 ILE B N 1
ATOM 2226 C CA . ILE B 1 76 ? -4.895 -6.996 4.352 1 97.25 76 ILE B CA 1
ATOM 2227 C C . ILE B 1 76 ? -5.457 -7.691 3.117 1 97.25 76 ILE B C 1
ATOM 2229 O O . ILE B 1 76 ? -5.688 -8.898 3.131 1 97.25 76 ILE B O 1
ATOM 2233 N N . ASP B 1 77 ? -5.648 -6.902 2.104 1 97.19 77 ASP B N 1
ATOM 2234 C CA . ASP B 1 77 ? -6.18 -7.461 0.864 1 97.19 77 ASP B CA 1
ATOM 2235 C C . ASP B 1 77 ? -5.23 -8.5 0.274 1 97.19 77 ASP B C 1
ATOM 2237 O O . ASP B 1 77 ? -5.656 -9.594 -0.104 1 97.19 77 ASP B O 1
ATOM 2241 N N . ILE B 1 78 ? -3.979 -8.18 0.243 1 95 78 ILE B N 1
ATOM 2242 C CA . ILE B 1 78 ? -2.973 -9.102 -0.27 1 95 78 ILE B CA 1
ATOM 2243 C C . ILE B 1 78 ? -2.973 -10.375 0.565 1 95 78 ILE B C 1
ATOM 2245 O O . ILE B 1 78 ? -2.939 -11.484 0.02 1 95 78 ILE B O 1
ATOM 2249 N N . TYR B 1 79 ? -3.078 -10.273 1.839 1 94.62 79 TYR B N 1
ATOM 2250 C CA . TYR B 1 79 ? -3.121 -11.438 2.719 1 94.62 79 TYR B CA 1
ATOM 2251 C C . TYR B 1 79 ? -4.316 -12.328 2.393 1 94.62 79 TYR B C 1
ATOM 2253 O O . TYR B 1 79 ? -4.168 -13.539 2.211 1 94.62 79 TYR B O 1
ATOM 2261 N N . GLY B 1 80 ? -5.469 -11.734 2.35 1 96.38 80 GLY B N 1
ATOM 2262 C CA . GLY B 1 80 ? -6.676 -12.5 2.07 1 96.38 80 GLY B CA 1
ATOM 2263 C C . GLY B 1 80 ? -6.645 -13.195 0.722 1 96.38 80 GLY B C 1
ATOM 2264 O O . GLY B 1 80 ? -7.07 -14.344 0.601 1 96.38 80 GLY B O 1
ATOM 2265 N N . ILE B 1 81 ? -6.109 -12.461 -0.263 1 95.81 81 ILE B N 1
ATOM 2266 C CA . ILE B 1 81 ? -6.031 -12.992 -1.619 1 95.81 81 ILE B CA 1
ATOM 2267 C C . ILE B 1 81 ? -5.031 -14.141 -1.666 1 95.81 81 ILE B C 1
ATOM 2269 O O . ILE B 1 81 ? -5.316 -15.195 -2.24 1 95.81 81 ILE B O 1
ATOM 2273 N N . ASN B 1 82 ? -3.904 -13.984 -1.036 1 93.19 82 ASN B N 1
ATOM 2274 C CA . ASN B 1 82 ? -2.863 -15.008 -1.036 1 93.19 82 ASN B CA 1
ATOM 2275 C C . ASN B 1 82 ? -3.309 -16.266 -0.283 1 93.19 82 ASN B C 1
ATOM 2277 O O . ASN B 1 82 ? -2.924 -17.375 -0.64 1 93.19 82 ASN B O 1
ATOM 2281 N N . GLU B 1 83 ? -4.199 -16.109 0.738 1 93.31 83 GLU B N 1
ATOM 2282 C CA . GLU B 1 83 ? -4.742 -17.234 1.5 1 93.31 83 GLU B CA 1
ATOM 2283 C C . GLU B 1 83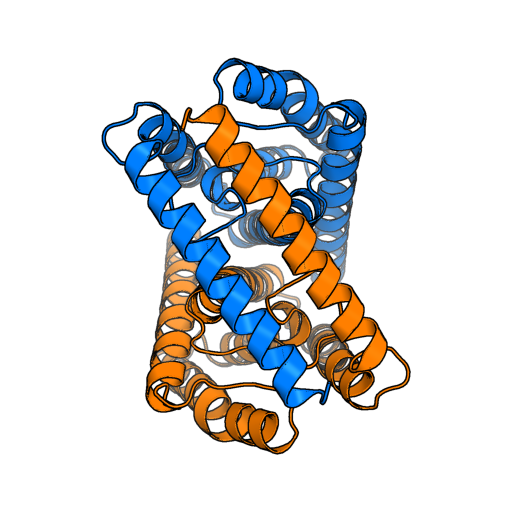 ? -5.926 -17.859 0.779 1 93.31 83 GLU B C 1
ATOM 2285 O O . GLU B 1 83 ? -6.445 -18.891 1.213 1 93.31 83 GLU B O 1
ATOM 2290 N N . GLY B 1 84 ? -6.297 -17.25 -0.314 1 94.75 84 GLY B N 1
ATOM 2291 C CA . GLY B 1 84 ? -7.43 -17.75 -1.077 1 94.75 84 GLY B CA 1
ATOM 2292 C C . GLY B 1 84 ? -8.766 -17.469 -0.414 1 94.75 84 GLY B C 1
ATOM 2293 O O . GLY B 1 84 ? -9.758 -18.125 -0.71 1 94.75 84 GLY B O 1
ATOM 2294 N N . LEU B 1 85 ? -8.805 -16.531 0.558 1 96.81 85 LEU B N 1
ATOM 2295 C CA . LEU B 1 85 ? -10.047 -16.203 1.257 1 96.81 85 LEU B CA 1
ATOM 2296 C C . LEU B 1 85 ? -11.008 -15.461 0.34 1 96.81 85 LEU B C 1
ATOM 2298 O O . LEU B 1 85 ? -12.219 -15.695 0.379 1 96.81 85 LEU B O 1
ATOM 2302 N N . TRP B 1 86 ? -10.562 -14.562 -0.461 1 97.81 86 TRP B N 1
ATOM 2303 C CA . TRP B 1 86 ? -11.336 -13.82 -1.45 1 97.81 86 TRP B CA 1
ATOM 2304 C C . TRP B 1 86 ? -10.469 -13.43 -2.643 1 97.81 86 TRP B C 1
ATOM 2306 O O . TRP B 1 86 ? -9.281 -13.766 -2.693 1 97.81 86 TRP B O 1
ATOM 2316 N N . GLY B 1 87 ? -11.094 -12.859 -3.615 1 96.75 87 GLY B N 1
ATOM 2317 C CA . GLY B 1 87 ? -10.406 -12.391 -4.812 1 96.75 87 GLY B CA 1
ATOM 2318 C C . GLY B 1 87 ? -11.266 -11.484 -5.672 1 96.75 87 GLY B C 1
ATOM 2319 O O . GLY B 1 87 ? -12.398 -11.156 -5.309 1 96.75 87 GLY B O 1
ATOM 2320 N N . TYR B 1 88 ? -10.672 -11.086 -6.754 1 96.88 88 TYR B N 1
ATOM 2321 C CA . TYR B 1 88 ? -11.336 -10.141 -7.637 1 96.88 88 TYR B CA 1
ATOM 2322 C C . TYR B 1 88 ? -11.289 -10.617 -9.086 1 96.88 88 TYR B C 1
ATOM 2324 O O . TYR B 1 88 ? -10.297 -10.406 -9.781 1 96.88 88 TYR B O 1
ATOM 2332 N N . PRO B 1 89 ? -12.375 -11.156 -9.562 1 95.25 89 PRO B N 1
ATOM 2333 C CA . PRO B 1 89 ? -12.414 -11.641 -10.945 1 95.25 89 PRO B CA 1
ATOM 2334 C C . PRO B 1 89 ? -12.25 -10.516 -11.961 1 95.25 89 PRO B C 1
ATOM 2336 O O . PRO B 1 89 ? -11.805 -10.758 -13.086 1 95.25 89 PRO B O 1
ATOM 2339 N N . THR B 1 90 ? -12.695 -9.359 -11.562 1 94.06 90 THR B N 1
ATOM 2340 C CA . THR B 1 90 ? -12.586 -8.211 -12.453 1 94.06 90 THR B CA 1
ATOM 2341 C C . THR B 1 90 ? -11.945 -7.023 -11.742 1 94.06 90 THR B C 1
ATOM 2343 O O . THR B 1 90 ? -12.281 -6.738 -10.586 1 94.06 90 THR B O 1
ATOM 2346 N N . GLN B 1 91 ? -10.938 -6.477 -12.391 1 93.06 91 GLN B N 1
ATOM 2347 C CA . GLN B 1 91 ? -10.195 -5.348 -11.828 1 93.06 91 GLN B CA 1
ATOM 2348 C C . GLN B 1 91 ? -9.789 -4.363 -12.922 1 93.06 91 GLN B C 1
ATOM 2350 O O . GLN B 1 91 ? -9.891 -4.672 -14.117 1 93.06 91 GLN B O 1
ATOM 2355 N N . ILE B 1 92 ? -9.273 -3.221 -12.414 1 93.94 92 ILE B N 1
ATOM 2356 C CA . ILE B 1 92 ? -8.945 -2.152 -13.352 1 93.94 92 ILE B CA 1
ATOM 2357 C C . ILE B 1 92 ? -7.625 -2.467 -14.055 1 93.94 92 ILE B C 1
ATOM 2359 O O . ILE B 1 92 ? -7.367 -1.974 -15.156 1 93.94 92 ILE B O 1
ATOM 2363 N N . THR B 1 93 ? -6.773 -3.248 -13.414 1 91.75 93 THR B N 1
ATOM 2364 C CA . THR B 1 93 ? -5.469 -3.586 -13.969 1 91.75 93 THR B CA 1
ATOM 2365 C C . THR B 1 93 ? -5.102 -5.035 -13.656 1 91.75 93 THR B C 1
ATOM 2367 O O . THR B 1 93 ? -5.57 -5.598 -12.664 1 91.75 93 THR B O 1
ATOM 2370 N N . SER B 1 94 ? -4.289 -5.645 -14.477 1 91 94 SER B N 1
ATOM 2371 C CA . SER B 1 94 ? -3.844 -7.02 -14.266 1 91 94 SER B CA 1
ATOM 2372 C C . SER B 1 94 ? -2.543 -7.059 -13.477 1 91 94 SER B C 1
ATOM 2374 O O . SER B 1 94 ? -2.061 -8.141 -13.117 1 91 94 SER B O 1
ATOM 2376 N N . TYR B 1 95 ? -2.055 -5.887 -13.102 1 88.25 95 TYR B N 1
ATOM 2377 C CA . TYR B 1 95 ? -0.727 -5.844 -12.5 1 88.25 95 TYR B CA 1
ATOM 2378 C C . TYR B 1 95 ? -0.811 -5.969 -10.984 1 88.25 95 TYR B C 1
ATOM 2380 O O . TYR B 1 95 ? 0.192 -6.246 -10.32 1 88.25 95 TYR B O 1
ATOM 2388 N N . LEU B 1 96 ? -1.95 -5.785 -10.461 1 90.62 96 LEU B N 1
ATOM 2389 C CA . LEU B 1 96 ? -2.143 -5.859 -9.023 1 90.62 96 LEU B CA 1
ATOM 2390 C C . LEU B 1 96 ? -3.1 -6.988 -8.656 1 90.62 96 LEU B C 1
ATOM 2392 O O . LEU B 1 96 ? -4.102 -7.207 -9.344 1 90.62 96 LEU B O 1
ATOM 2396 N N . VAL B 1 97 ? -2.762 -7.668 -7.629 1 87.94 97 VAL B N 1
ATOM 2397 C CA . VAL B 1 97 ? -3.67 -8.711 -7.168 1 87.94 97 VAL B CA 1
ATOM 2398 C C . VAL B 1 97 ? -4.766 -8.102 -6.297 1 87.94 97 VAL B C 1
ATOM 2400 O O . VAL B 1 97 ? -5.898 -8.586 -6.281 1 87.94 97 VAL B O 1
ATOM 2403 N N . SER B 1 98 ? -4.332 -7.117 -5.551 1 92.94 98 SER B N 1
ATOM 2404 C CA . SER B 1 98 ? -5.293 -6.371 -4.746 1 92.94 98 SER B CA 1
ATOM 2405 C C . SER B 1 98 ? -6.117 -5.422 -5.609 1 92.94 98 SER B C 1
ATOM 2407 O O . SER B 1 98 ? -5.684 -5.02 -6.691 1 92.94 98 SER B O 1
ATOM 2409 N N . ASN B 1 99 ? -7.312 -5.156 -5.176 1 96.19 99 ASN B N 1
ATOM 2410 C CA . ASN B 1 99 ? -8.188 -4.258 -5.926 1 96.19 99 ASN B CA 1
ATOM 2411 C C . ASN B 1 99 ? -7.824 -2.795 -5.688 1 96.19 99 ASN B C 1
ATOM 2413 O O . ASN B 1 99 ? -8.188 -2.217 -4.664 1 96.19 99 ASN B O 1
ATOM 2417 N N . PHE B 1 100 ? -7.234 -2.189 -6.625 1 96.88 100 PHE B N 1
ATOM 2418 C CA . PHE B 1 100 ? -6.727 -0.828 -6.512 1 96.88 100 PHE B CA 1
ATOM 2419 C C . PHE B 1 100 ? -7.863 0.162 -6.297 1 96.88 100 PHE B C 1
ATOM 2421 O O . PHE B 1 100 ? -7.758 1.065 -5.465 1 96.88 100 PHE B O 1
ATOM 2428 N N . SER B 1 101 ? -8.977 0.015 -7.012 1 97.88 101 SER B N 1
ATOM 2429 C CA . SER B 1 101 ? -10.109 0.931 -6.93 1 97.88 101 SER B CA 1
ATOM 2430 C C . SER B 1 101 ? -10.711 0.939 -5.527 1 97.88 101 SER B C 1
ATOM 2432 O O . SER B 1 101 ? -11.047 2 -4.996 1 97.88 101 SER B O 1
ATOM 2434 N N . LEU B 1 102 ? -10.781 -0.198 -4.961 1 97.69 102 LEU B N 1
ATOM 2435 C CA . LEU B 1 102 ? -11.359 -0.306 -3.629 1 97.69 102 LEU B CA 1
ATOM 2436 C C . LEU B 1 102 ? -10.359 0.122 -2.562 1 97.69 102 LEU B C 1
ATOM 2438 O O . LEU B 1 102 ? -10.695 0.905 -1.67 1 97.69 102 LEU B O 1
ATOM 2442 N N . ASP B 1 103 ? -9.148 -0.287 -2.688 1 97.62 103 ASP B N 1
ATOM 2443 C CA . ASP B 1 103 ? -8.148 -0.077 -1.644 1 97.62 103 ASP B CA 1
ATOM 2444 C C . ASP B 1 103 ? -7.59 1.344 -1.692 1 97.62 103 ASP B C 1
ATOM 2446 O O . ASP B 1 103 ? -7.199 1.9 -0.664 1 97.62 103 ASP B O 1
ATOM 2450 N N . ALA B 1 104 ? -7.547 1.943 -2.85 1 97.75 104 ALA B N 1
ATOM 2451 C CA . ALA B 1 104 ? -6.914 3.254 -2.98 1 97.75 104 ALA B CA 1
ATOM 2452 C C . ALA B 1 104 ? -7.953 4.371 -2.967 1 97.75 104 ALA B C 1
ATOM 2454 O O . ALA B 1 104 ? -7.621 5.531 -2.719 1 97.75 104 ALA B O 1
ATOM 2455 N N . SER B 1 105 ? -9.18 4.023 -3.285 1 98.56 105 SER B N 1
ATOM 2456 C CA . SER B 1 105 ? -10.125 5.109 -3.508 1 98.56 105 SER B CA 1
ATOM 2457 C C . SER B 1 105 ? -11.391 4.922 -2.678 1 98.56 105 SER B C 1
ATOM 2459 O O . SER B 1 105 ? -11.562 5.578 -1.648 1 98.56 105 SER B O 1
ATOM 2461 N N . LEU B 1 106 ? -12.18 3.943 -2.936 1 98.69 106 LEU B N 1
ATOM 2462 C CA . LEU B 1 106 ? -13.5 3.859 -2.328 1 98.69 106 LEU B CA 1
ATOM 2463 C C . LEU B 1 106 ? -13.398 3.736 -0.812 1 98.69 106 LEU B C 1
ATOM 2465 O O . LEU B 1 106 ? -14.016 4.512 -0.077 1 98.69 106 LEU B O 1
ATOM 2469 N N . LEU B 1 107 ? -12.602 2.785 -0.389 1 98.69 107 LEU B N 1
ATOM 2470 C CA . LEU B 1 107 ? -12.531 2.52 1.044 1 98.69 107 LEU B CA 1
ATOM 2471 C C . LEU B 1 107 ? -11.844 3.672 1.774 1 98.69 107 LEU B C 1
ATOM 2473 O O . LEU B 1 107 ? -12.43 4.27 2.68 1 98.69 107 LEU B O 1
ATOM 2477 N N . PRO B 1 108 ? -10.656 4.078 1.415 1 98.69 108 PRO B N 1
ATOM 2478 C CA . PRO B 1 108 ? -9.984 5.152 2.145 1 98.69 108 PRO B CA 1
ATOM 2479 C C . PRO B 1 108 ? -10.758 6.469 2.105 1 98.69 108 PRO B C 1
ATOM 2481 O O . PRO B 1 108 ? -10.82 7.184 3.109 1 98.69 108 PRO B O 1
ATOM 2484 N N . ILE B 1 109 ? -11.32 6.797 0.997 1 98.81 109 ILE B N 1
ATOM 2485 C CA . ILE B 1 109 ? -11.992 8.086 0.869 1 98.81 109 ILE B CA 1
ATOM 2486 C C . ILE B 1 109 ? -13.289 8.078 1.677 1 98.81 109 ILE B C 1
ATOM 2488 O O . ILE B 1 109 ? -13.648 9.086 2.297 1 98.81 109 ILE B O 1
ATOM 2492 N N . SER B 1 110 ? -14.016 6.938 1.673 1 98.75 110 SER B N 1
ATOM 2493 C CA . SER B 1 110 ? -15.164 6.812 2.566 1 98.75 110 SER B CA 1
ATOM 2494 C C . SER B 1 110 ? -14.75 7.016 4.02 1 98.75 110 SER B C 1
ATOM 2496 O O . SER B 1 110 ? -15.43 7.73 4.766 1 98.75 110 SER B O 1
ATOM 2498 N N . CYS B 1 111 ? -13.664 6.477 4.406 1 98.62 111 CYS B N 1
ATOM 2499 C CA . CYS B 1 111 ? -13.172 6.602 5.773 1 98.62 111 CYS B CA 1
ATOM 2500 C C . CYS B 1 111 ? -12.727 8.031 6.062 1 98.62 111 CYS B C 1
ATOM 2502 O O . CYS B 1 111 ? -12.891 8.523 7.18 1 98.62 111 CYS B O 1
ATOM 2504 N N . MET B 1 112 ? -12.148 8.641 5.098 1 98.69 112 MET B N 1
ATOM 2505 C CA . MET B 1 112 ? -11.742 10.031 5.25 1 98.69 112 MET B CA 1
ATOM 2506 C C . MET B 1 112 ? -12.945 10.922 5.555 1 98.69 112 MET B C 1
ATOM 2508 O O . MET B 1 112 ? -12.867 11.812 6.406 1 98.69 112 MET B O 1
ATOM 2512 N N . PHE B 1 113 ? -14.023 10.719 4.82 1 98.62 113 PHE B N 1
ATOM 2513 C CA . PHE B 1 113 ? -15.211 11.523 5.055 1 98.62 113 PHE B CA 1
ATOM 2514 C C . PHE B 1 113 ? -15.781 11.266 6.445 1 98.62 113 PHE B C 1
ATOM 2516 O O . PHE B 1 113 ? -16.188 12.203 7.137 1 98.62 113 PHE B O 1
ATOM 2523 N N . VAL B 1 114 ? -15.812 10.023 6.859 1 98.31 114 VAL B N 1
ATOM 2524 C CA . VAL B 1 114 ? -16.234 9.719 8.219 1 98.31 114 VAL B CA 1
ATOM 2525 C C . VAL B 1 114 ? -15.328 10.43 9.219 1 98.31 114 VAL B C 1
ATOM 2527 O O . VAL B 1 114 ? -15.805 11.055 10.164 1 98.31 114 VAL B O 1
ATOM 2530 N N . TYR B 1 115 ? -14.047 10.352 9.016 1 98.06 115 TYR B N 1
ATOM 2531 C CA . TYR B 1 115 ? -13.047 10.992 9.875 1 98.06 115 TYR B CA 1
ATOM 2532 C C . TYR B 1 115 ? -13.258 12.5 9.93 1 98.06 115 TYR B C 1
ATOM 2534 O O . TYR B 1 115 ? -13.312 13.086 11.016 1 98.06 115 TYR B O 1
ATOM 2542 N N . GLN B 1 116 ? -13.406 13.102 8.828 1 98 116 GLN B N 1
ATOM 2543 C CA . GLN B 1 116 ? -13.555 14.547 8.688 1 98 116 GLN B CA 1
ATOM 2544 C C . GLN B 1 116 ? -14.75 15.055 9.492 1 98 116 GLN B C 1
ATOM 2546 O O . GLN B 1 116 ? -14.656 16.094 10.156 1 98 116 GLN B O 1
ATOM 2551 N N . TYR B 1 117 ? -15.812 14.281 9.594 1 97.38 117 TYR B N 1
ATOM 2552 C CA . TYR B 1 117 ? -17.047 14.82 10.141 1 97.38 117 TYR B CA 1
ATOM 2553 C C . TYR B 1 117 ? -17.266 14.344 11.578 1 97.38 117 TYR B C 1
ATOM 2555 O O . TYR B 1 117 ? -18.047 14.938 12.32 1 97.38 117 TYR B O 1
ATOM 2563 N N . THR B 1 118 ? -16.469 13.32 11.977 1 96.62 118 THR B N 1
ATOM 2564 C CA . THR B 1 118 ? -16.922 12.742 13.242 1 96.62 118 THR B CA 1
ATOM 2565 C C . THR B 1 118 ? -15.75 12.555 14.195 1 96.62 118 THR B C 1
ATOM 2567 O O . THR B 1 118 ? -15.945 12.273 15.383 1 96.62 118 THR B O 1
ATOM 2570 N N . TYR B 1 119 ? -14.594 12.719 13.742 1 94.81 119 TYR B N 1
ATOM 2571 C CA . TYR B 1 119 ? -13.422 12.375 14.539 1 94.81 119 TYR B CA 1
ATOM 2572 C C . TYR B 1 119 ? -13.438 13.109 15.875 1 94.81 119 TYR B C 1
ATOM 2574 O O . TYR B 1 119 ? -13.109 12.539 16.906 1 94.81 119 TYR B O 1
ATOM 2582 N N . LYS B 1 120 ? -13.906 14.391 15.984 1 92.5 120 LYS B N 1
ATOM 2583 C CA . LYS B 1 120 ? -13.883 15.219 17.188 1 92.5 120 LYS B CA 1
ATOM 2584 C C . LYS B 1 120 ? -15.109 14.961 18.047 1 92.5 120 LYS B C 1
ATOM 2586 O O . LYS B 1 120 ? -15.234 15.531 19.141 1 92.5 120 LYS B O 1
ATOM 2591 N N . LYS B 1 121 ? -15.953 14.086 17.672 1 95.19 121 LYS B N 1
ATOM 2592 C CA . LYS B 1 121 ? -17.219 13.867 18.391 1 95.19 121 LYS B CA 1
ATOM 2593 C C . LYS B 1 121 ? -17.141 12.617 19.266 1 95.19 121 LYS B C 1
ATOM 2595 O O . LYS B 1 121 ? -18.172 12.078 19.656 1 95.19 121 LYS B O 1
ATOM 2600 N N . GLY B 1 122 ? -15.969 12.031 19.422 1 92.69 122 GLY B N 1
ATOM 2601 C CA . GLY B 1 122 ? -15.742 10.961 20.391 1 92.69 122 GLY B CA 1
ATOM 2602 C C . GLY B 1 122 ? -16.375 9.641 19.969 1 92.69 122 GLY B C 1
ATOM 2603 O O . GLY B 1 122 ? -16.016 9.086 18.922 1 92.69 122 GLY B O 1
ATOM 2604 N N . PRO B 1 123 ? -17.469 9.25 20.75 1 94.56 123 PRO B N 1
ATOM 2605 C CA . PRO B 1 123 ? -18.047 7.934 20.5 1 94.56 123 PRO B CA 1
ATOM 2606 C C . PRO B 1 123 ? -18.703 7.84 19.125 1 94.56 123 PRO B C 1
ATOM 2608 O O . PRO B 1 123 ? -18.75 6.758 18.531 1 94.56 123 PRO B O 1
ATOM 2611 N N . ILE B 1 124 ? -19.219 8.898 18.703 1 96.25 124 ILE B N 1
ATOM 2612 C CA . ILE B 1 124 ? -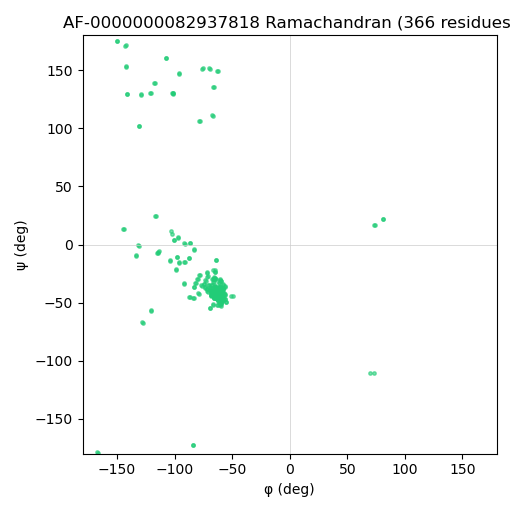19.875 8.93 17.406 1 96.25 124 ILE B CA 1
ATOM 2613 C C . ILE B 1 124 ? -18.891 8.508 16.328 1 96.25 124 ILE B C 1
ATOM 2615 O O . ILE B 1 124 ? -19.266 7.82 15.367 1 96.25 124 ILE B O 1
ATOM 2619 N N . PHE B 1 125 ? -17.688 8.891 16.453 1 97.62 125 PHE B N 1
ATOM 2620 C CA . PHE B 1 125 ? -16.641 8.531 15.5 1 97.62 125 PHE B CA 1
ATOM 2621 C C . PHE B 1 125 ? -16.484 7.016 15.422 1 97.62 125 PHE B C 1
ATOM 2623 O O . PHE B 1 125 ? -16.547 6.43 14.344 1 97.62 125 PHE B O 1
ATOM 2630 N N . TYR B 1 126 ? -16.344 6.371 16.547 1 96.56 126 TYR B N 1
ATOM 2631 C CA . TYR B 1 126 ? -16.094 4.934 16.578 1 96.56 126 TYR B CA 1
ATOM 2632 C C . TYR B 1 126 ? -17.312 4.152 16.078 1 96.56 126 TYR B C 1
ATOM 2634 O O . TYR B 1 126 ? -17.156 3.166 15.359 1 96.56 126 TYR B O 1
ATOM 2642 N N . PHE B 1 127 ? -18.469 4.637 16.359 1 97.44 127 PHE B N 1
ATOM 2643 C CA . PHE B 1 127 ? -19.672 3.99 15.852 1 97.44 127 PHE B CA 1
ATOM 2644 C C . PHE B 1 127 ? -19.781 4.148 14.336 1 97.44 127 PHE B C 1
ATOM 2646 O O . PHE B 1 127 ? -20.219 3.23 13.641 1 97.44 127 PHE B O 1
ATOM 2653 N N . SER B 1 128 ? -19.406 5.332 13.898 1 97.69 128 SER B N 1
ATOM 2654 C CA . SER B 1 128 ? -19.484 5.598 12.469 1 97.69 128 SER B CA 1
ATOM 2655 C C . SER B 1 128 ? -18.5 4.734 11.688 1 97.69 128 SER B C 1
ATOM 2657 O O . SER B 1 128 ? -18.812 4.242 10.602 1 97.69 128 SER B O 1
ATOM 2659 N N . VAL B 1 129 ? -17.328 4.594 12.25 1 97 129 VAL B N 1
ATOM 2660 C CA . VAL B 1 129 ? -16.312 3.762 11.609 1 97 129 VAL B CA 1
ATOM 2661 C C . VAL B 1 129 ? -16.797 2.312 11.57 1 97 129 VAL B C 1
ATOM 2663 O O . VAL B 1 129 ? -16.672 1.645 10.539 1 97 129 VAL B O 1
ATOM 2666 N N . ILE B 1 130 ? -17.312 1.819 12.656 1 98 130 ILE B N 1
ATOM 2667 C CA . ILE B 1 130 ? -17.859 0.466 12.711 1 98 130 ILE B CA 1
ATOM 2668 C C . ILE B 1 130 ? -19.016 0.332 11.727 1 98 130 ILE B C 1
ATOM 2670 O O . ILE B 1 130 ? -19.109 -0.668 11.016 1 98 130 ILE B O 1
ATOM 2674 N N . GLY B 1 131 ? -19.875 1.337 11.734 1 98.38 131 GLY B N 1
ATOM 2675 C CA . GLY B 1 131 ? -20.984 1.337 10.789 1 98.38 131 GLY B CA 1
ATOM 2676 C C . GLY B 1 131 ? -20.531 1.234 9.344 1 98.38 131 GLY B C 1
ATOM 2677 O O . GLY B 1 131 ? -21.141 0.521 8.547 1 98.38 131 GLY B O 1
ATOM 2678 N N . LEU B 1 132 ? -19.516 1.972 9.016 1 98.25 132 LEU B N 1
ATOM 2679 C CA . LEU B 1 132 ? -18.969 1.918 7.664 1 98.25 132 LEU B CA 1
ATOM 2680 C C . LEU B 1 132 ? -18.469 0.516 7.336 1 98.25 132 LEU B C 1
ATOM 2682 O O . LEU B 1 132 ? -18.703 0.006 6.238 1 98.25 132 LEU B O 1
ATOM 2686 N N . ALA B 1 133 ? -17.719 -0.126 8.258 1 98.69 133 ALA B N 1
ATOM 2687 C CA . ALA B 1 133 ? -17.234 -1.489 8.078 1 98.69 133 ALA B CA 1
ATOM 2688 C C . ALA B 1 133 ? -18.391 -2.461 7.836 1 98.69 133 ALA B C 1
ATOM 2690 O O . ALA B 1 133 ? -18.297 -3.342 6.977 1 98.69 133 ALA B O 1
ATOM 2691 N N . VAL B 1 134 ? -19.422 -2.299 8.594 1 98.62 134 VAL B N 1
ATOM 2692 C CA . VAL B 1 134 ? -20.594 -3.152 8.453 1 98.62 134 VAL B CA 1
ATOM 2693 C C . VAL B 1 134 ? -21.219 -2.949 7.074 1 98.62 134 VAL B C 1
ATOM 2695 O O . VAL B 1 134 ? -21.594 -3.916 6.406 1 98.62 134 VAL B O 1
ATOM 2698 N N . LEU B 1 135 ? -21.328 -1.713 6.66 1 98.56 135 LEU B N 1
ATOM 2699 C CA . LEU B 1 135 ? -21.875 -1.396 5.344 1 98.56 135 LEU B CA 1
ATOM 2700 C C . LEU B 1 135 ? -21.047 -2.055 4.238 1 98.56 135 LEU B C 1
ATOM 2702 O O . LEU B 1 135 ? -21.609 -2.66 3.322 1 98.56 135 LEU B O 1
ATOM 2706 N N . PHE B 1 136 ? -19.766 -2.002 4.312 1 98.62 136 PHE B N 1
ATOM 2707 C CA . PHE B 1 136 ? -18.891 -2.586 3.297 1 98.62 136 PHE B CA 1
ATOM 2708 C C . PHE B 1 136 ? -19 -4.105 3.312 1 98.62 136 PHE B C 1
ATOM 2710 O O . PHE B 1 136 ? -19.094 -4.738 2.258 1 98.62 136 PHE B O 1
ATOM 2717 N N . ALA B 1 137 ? -19.031 -4.723 4.457 1 98.56 137 ALA B N 1
ATOM 2718 C CA . ALA B 1 137 ? -18.953 -6.176 4.586 1 98.56 137 ALA B CA 1
ATOM 271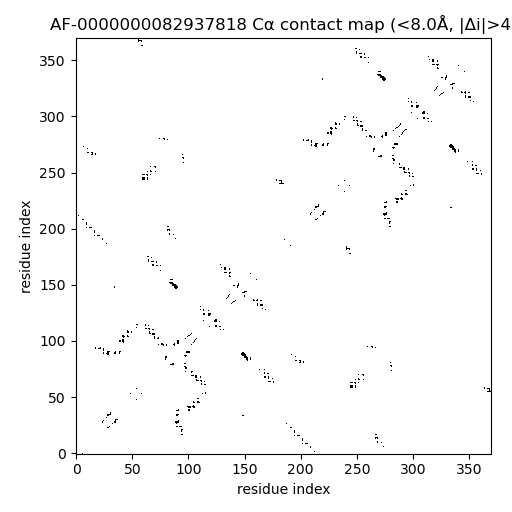9 C C . ALA B 1 137 ? -20.297 -6.82 4.242 1 98.56 137 ALA B C 1
ATOM 2721 O O . ALA B 1 137 ? -20.344 -7.887 3.627 1 98.56 137 ALA B O 1
ATOM 2722 N N . PHE B 1 138 ? -21.453 -6.109 4.59 1 98.5 138 PHE B N 1
ATOM 2723 C CA . PHE B 1 138 ? -22.734 -6.816 4.535 1 98.5 138 PHE B CA 1
ATOM 2724 C C . PHE B 1 138 ? -23.641 -6.219 3.463 1 98.5 138 PHE B C 1
ATOM 2726 O O . PHE B 1 138 ? -24.688 -6.773 3.156 1 98.5 138 PHE B O 1
ATOM 2733 N N . ILE B 1 139 ? -23.234 -5.156 2.906 1 98.25 139 ILE B N 1
ATOM 2734 C CA . ILE B 1 139 ? -24.047 -4.594 1.835 1 98.25 139 ILE B CA 1
ATOM 2735 C C . ILE B 1 139 ? -23.234 -4.523 0.549 1 98.25 139 ILE B C 1
ATOM 2737 O O . ILE B 1 139 ? -23.562 -5.168 -0.445 1 98.25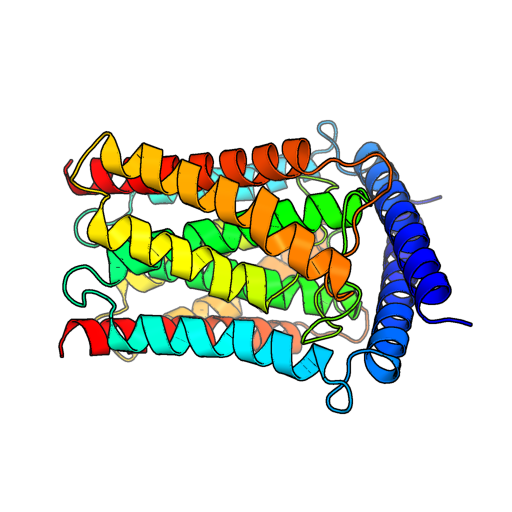 139 ILE B O 1
ATOM 2741 N N . LEU B 1 140 ? -22.156 -3.891 0.574 1 98 140 LEU B N 1
ATOM 2742 C CA . LEU B 1 140 ? -21.359 -3.67 -0.636 1 98 140 LEU B CA 1
ATOM 2743 C C . LEU B 1 140 ? -20.797 -4.984 -1.16 1 98 140 LEU B C 1
ATOM 2745 O O . LEU B 1 140 ? -20.922 -5.289 -2.348 1 98 140 LEU B O 1
ATOM 2749 N N . LYS B 1 141 ? -20.109 -5.777 -0.292 1 98 141 LYS B N 1
ATOM 2750 C CA . LYS B 1 141 ? -19.422 -6.977 -0.76 1 98 141 LYS B CA 1
ATOM 2751 C C . LYS B 1 141 ? -20.422 -8.031 -1.25 1 98 141 LYS B C 1
ATOM 2753 O O . LYS B 1 141 ? -20.203 -8.641 -2.299 1 98 141 LYS B O 1
ATOM 2758 N N . PRO B 1 142 ? -21.578 -8.211 -0.553 1 97.81 142 PRO B N 1
ATOM 2759 C CA . PRO B 1 142 ? -22.594 -9.102 -1.134 1 97.81 142 PRO B CA 1
ATOM 2760 C C . PRO B 1 142 ? -23.062 -8.641 -2.506 1 97.81 142 PRO B C 1
ATOM 2762 O O . PRO B 1 142 ? -23.297 -9.461 -3.396 1 97.81 142 PRO B O 1
ATOM 2765 N N . LEU B 1 143 ? -23.234 -7.359 -2.707 1 97.81 143 LEU B N 1
ATOM 2766 C CA . LEU B 1 143 ? -23.609 -6.828 -4.012 1 97.81 143 LEU B CA 1
ATOM 2767 C C . LEU B 1 143 ? -22.531 -7.121 -5.047 1 97.81 143 LEU B C 1
ATOM 2769 O O . LEU B 1 143 ? -22.844 -7.484 -6.184 1 97.81 143 LEU B O 1
ATOM 2773 N N . PHE B 1 144 ? -21.281 -6.996 -4.684 1 97.88 144 PHE B N 1
ATOM 2774 C CA . PHE B 1 144 ? -20.156 -7.262 -5.582 1 97.88 144 PHE B CA 1
ATOM 2775 C C . PHE B 1 144 ? -20.109 -8.742 -5.957 1 97.88 144 PHE B C 1
ATOM 2777 O O . PHE B 1 144 ? -19.781 -9.086 -7.098 1 97.88 144 PHE B O 1
ATOM 2784 N N . VAL B 1 145 ? -20.375 -9.641 -4.98 1 97 145 VAL B N 1
ATOM 2785 C CA . VAL B 1 145 ? -20.406 -11.07 -5.258 1 97 145 VAL B CA 1
ATOM 2786 C C . VAL B 1 145 ? -21.531 -11.375 -6.25 1 97 145 VAL B C 1
ATOM 2788 O O . VAL B 1 145 ? -21.328 -12.117 -7.219 1 97 145 VAL B O 1
ATOM 2791 N N . ARG B 1 146 ? -22.672 -10.773 -6.059 1 96.12 146 ARG B N 1
ATOM 2792 C CA . ARG B 1 146 ? -23.828 -11.008 -6.91 1 96.12 146 ARG B CA 1
ATOM 2793 C C . ARG B 1 146 ? -23.547 -10.602 -8.352 1 96.12 146 ARG B C 1
ATOM 2795 O O . ARG B 1 146 ? -23.969 -11.281 -9.289 1 96.12 146 ARG B O 1
ATOM 2802 N N . PHE B 1 147 ? -22.719 -9.586 -8.547 1 95.12 147 PHE B N 1
ATOM 2803 C CA . PHE B 1 147 ? -22.484 -9.062 -9.883 1 95.12 147 PHE B CA 1
ATOM 2804 C C . PHE B 1 147 ? -21.172 -9.578 -10.445 1 95.12 147 PHE B C 1
ATOM 2806 O O . PHE B 1 147 ? -20.703 -9.109 -11.492 1 95.12 147 PHE B O 1
ATOM 2813 N N . GLY B 1 148 ? -20.516 -10.445 -9.719 1 92.94 148 GLY B N 1
ATOM 2814 C CA . GLY B 1 148 ? -19.328 -11.086 -10.227 1 92.94 148 GLY B CA 1
ATOM 2815 C C . GLY B 1 148 ? -18.078 -10.227 -10.102 1 92.94 148 GLY B C 1
ATOM 2816 O O . GLY B 1 148 ? -17.109 -10.43 -10.828 1 92.94 148 GLY B O 1
ATOM 2817 N N . LEU B 1 149 ? -18.047 -9.242 -9.195 1 95.38 149 LEU B N 1
ATOM 2818 C CA . LEU B 1 149 ? -16.938 -8.32 -9.008 1 95.38 149 LEU B CA 1
ATOM 2819 C C . LEU B 1 149 ? -16.031 -8.789 -7.879 1 95.38 149 LEU B C 1
ATOM 2821 O O . LEU B 1 149 ? -14.891 -8.328 -7.754 1 95.38 149 LEU B O 1
ATOM 2825 N N . PHE B 1 150 ? -16.562 -9.688 -7.125 1 96.88 150 PHE B N 1
ATOM 2826 C CA . PHE B 1 150 ? -15.867 -10.188 -5.945 1 96.88 150 PHE B CA 1
ATOM 2827 C C . PHE B 1 150 ? -16.078 -11.688 -5.781 1 96.88 150 PHE B C 1
ATOM 2829 O O . PHE B 1 150 ? -17.203 -12.18 -5.977 1 96.88 150 PHE B O 1
ATOM 2836 N N . TYR B 1 151 ? -15 -12.359 -5.617 1 96.62 151 TYR B N 1
ATOM 2837 C CA . TYR B 1 151 ? -15.031 -13.789 -5.328 1 96.62 151 TYR B CA 1
ATOM 2838 C C . TYR B 1 151 ? -14.797 -14.055 -3.848 1 96.62 151 TYR B C 1
ATOM 2840 O O . TYR B 1 151 ? -13.875 -13.5 -3.25 1 96.62 151 TYR B O 1
ATOM 2848 N N . MET B 1 152 ? -15.609 -14.836 -3.248 1 96.5 152 MET B N 1
ATOM 2849 C CA . MET B 1 152 ? -15.445 -15.273 -1.865 1 96.5 152 MET B CA 1
ATOM 2850 C C . MET B 1 152 ? -15.359 -16.797 -1.779 1 96.5 152 MET B C 1
ATOM 2852 O O . MET B 1 152 ? -16.172 -17.5 -2.363 1 96.5 152 MET B O 1
ATOM 2856 N N . SER B 1 153 ? -14.344 -17.203 -1.08 1 96.25 153 SER B N 1
ATOM 2857 C CA . SER B 1 153 ? -14.203 -18.641 -0.9 1 96.25 153 SER B CA 1
ATOM 2858 C C . SER B 1 153 ? -15.391 -19.219 -0.139 1 96.25 153 SER B C 1
ATOM 2860 O O . SER B 1 153 ? -15.969 -18.547 0.723 1 96.25 153 SER B O 1
ATOM 2862 N N . PRO B 1 154 ? -15.789 -20.484 -0.379 1 93.56 154 PRO B N 1
ATOM 2863 C CA . PRO B 1 154 ? -16.984 -21.094 0.209 1 93.56 154 PRO B CA 1
ATOM 2864 C C . PRO B 1 154 ? -16.938 -21.141 1.735 1 93.56 154 PRO B C 1
ATOM 2866 O O . PRO B 1 154 ? -17.969 -21 2.393 1 93.56 154 PRO B O 1
ATOM 2869 N N . ASN B 1 155 ? -15.844 -21.25 2.367 1 93.88 155 ASN B N 1
ATOM 2870 C CA . ASN B 1 155 ? -15.75 -21.359 3.818 1 93.88 155 ASN B CA 1
ATOM 2871 C C . ASN B 1 155 ? -15.453 -20.016 4.473 1 93.88 155 ASN B C 1
ATOM 2873 O O . ASN B 1 155 ? -15.234 -19.938 5.68 1 93.88 155 ASN B O 1
ATOM 2877 N N . PHE B 1 156 ? -15.445 -18.953 3.703 1 97 156 PHE B N 1
ATOM 2878 C CA . PHE B 1 156 ? -15.219 -17.609 4.207 1 97 156 PHE B CA 1
ATOM 2879 C C . PHE B 1 156 ? -16.531 -16.844 4.312 1 97 156 PHE B C 1
ATOM 2881 O O . PHE B 1 156 ? -17.375 -16.922 3.42 1 97 156 PHE B O 1
ATOM 2888 N N . THR B 1 157 ? -16.828 -16.203 5.477 1 98 157 THR B N 1
ATOM 2889 C CA . THR B 1 157 ? -18.109 -15.562 5.719 1 98 157 THR B CA 1
ATOM 2890 C C . THR B 1 157 ? -17.969 -14.039 5.691 1 98 157 THR B C 1
ATOM 2892 O O . THR B 1 157 ? -16.859 -13.516 5.867 1 98 157 THR B O 1
ATOM 2895 N N . TYR B 1 158 ? -19.062 -13.43 5.508 1 98.06 158 TYR B N 1
ATOM 2896 C CA . TYR B 1 158 ? -19.078 -11.977 5.543 1 98.06 158 TYR B CA 1
ATOM 2897 C C . TYR B 1 158 ? -18.719 -11.461 6.93 1 98.06 158 TYR B C 1
ATOM 2899 O O . TYR B 1 158 ? -18.141 -10.375 7.07 1 98.06 158 TYR B O 1
ATOM 2907 N N . PHE B 1 159 ? -19.031 -12.242 7.922 1 98.31 159 PHE B N 1
ATOM 2908 C CA . PHE B 1 159 ? -18.656 -11.859 9.281 1 98.31 159 PHE B CA 1
ATOM 2909 C C . PHE B 1 159 ? -17.141 -11.844 9.445 1 98.31 159 PHE B C 1
ATOM 2911 O O . PHE B 1 159 ? -16.594 -10.93 10.055 1 98.31 159 PHE B O 1
ATOM 2918 N N . GLN B 1 160 ? -16.516 -12.875 8.906 1 98.5 160 GLN B N 1
ATOM 2919 C CA . GLN B 1 160 ? -15.055 -12.898 8.945 1 98.5 160 GLN B CA 1
ATOM 2920 C C . GLN B 1 160 ? -14.461 -11.727 8.172 1 98.5 160 GLN B C 1
ATOM 2922 O O . GLN B 1 160 ? -13.484 -11.117 8.609 1 98.5 160 GLN B O 1
ATOM 2927 N N . LEU B 1 161 ? -15.078 -11.422 7.062 1 98.5 161 LEU B N 1
ATOM 2928 C CA . LEU B 1 161 ? -14.664 -10.266 6.281 1 98.5 161 LEU B CA 1
ATOM 2929 C C . LEU B 1 161 ? -14.789 -8.984 7.098 1 98.5 161 LEU B C 1
ATOM 2931 O O . LEU B 1 161 ? -13.906 -8.125 7.062 1 98.5 161 LEU B O 1
ATOM 2935 N N . LEU B 1 162 ? -15.883 -8.875 7.852 1 98.75 162 LEU B N 1
ATOM 2936 C CA . LEU B 1 162 ? -16.094 -7.734 8.734 1 98.75 162 LEU B CA 1
ATOM 2937 C C . LEU B 1 162 ? -14.945 -7.602 9.734 1 98.75 162 LEU B C 1
ATOM 2939 O O . LEU B 1 162 ? -14.5 -6.488 10.031 1 98.75 162 LEU B O 1
ATOM 2943 N N . MET B 1 163 ? -14.445 -8.695 10.242 1 98.62 163 MET B N 1
ATOM 2944 C CA . MET B 1 163 ? -13.359 -8.664 11.227 1 98.62 163 MET B CA 1
ATOM 2945 C C . MET B 1 163 ? -12.086 -8.094 10.609 1 98.62 163 MET B C 1
ATOM 2947 O O . MET B 1 163 ? -11.344 -7.375 11.273 1 98.62 163 MET B O 1
ATOM 2951 N N . PHE B 1 164 ? -11.859 -8.391 9.383 1 98.44 164 PHE B N 1
ATOM 2952 C CA . PHE B 1 164 ? -10.703 -7.824 8.695 1 98.44 164 PHE B CA 1
ATOM 2953 C C . PHE B 1 164 ? -10.867 -6.32 8.508 1 98.44 164 PHE B C 1
ATOM 2955 O O . PHE B 1 164 ? -9.914 -5.562 8.688 1 98.44 164 PHE B O 1
ATOM 2962 N N . TYR B 1 165 ? -12.102 -5.871 8.133 1 98.69 165 TYR B N 1
ATOM 2963 C CA . TYR B 1 165 ? -12.359 -4.441 8.023 1 98.69 165 TYR B CA 1
ATOM 2964 C C . TYR B 1 165 ? -12.109 -3.74 9.352 1 98.69 165 TYR B C 1
ATOM 2966 O O . TYR B 1 165 ? -11.453 -2.701 9.398 1 98.69 165 TYR B O 1
ATOM 2974 N N . LEU B 1 166 ? -12.617 -4.336 10.406 1 98.69 166 LEU B N 1
ATOM 2975 C CA . LEU B 1 166 ? -12.516 -3.723 11.727 1 98.69 166 LEU B CA 1
ATOM 2976 C C . LEU B 1 166 ? -11.062 -3.686 12.195 1 98.69 166 LEU B C 1
ATOM 2978 O O . LEU B 1 166 ? -10.625 -2.699 12.789 1 98.69 166 LEU B O 1
ATOM 2982 N N . ALA B 1 167 ? -10.375 -4.738 11.961 1 98.44 167 ALA B N 1
ATOM 2983 C CA . ALA B 1 167 ? -8.961 -4.773 12.328 1 98.44 167 ALA B CA 1
ATOM 2984 C C . ALA B 1 167 ? -8.172 -3.684 11.609 1 98.44 167 ALA B C 1
ATOM 2986 O O . ALA B 1 167 ? -7.395 -2.957 12.227 1 98.44 167 ALA B O 1
ATOM 2987 N N . GLY B 1 168 ? -8.414 -3.586 10.273 1 98.31 168 GLY B N 1
ATOM 2988 C CA . GLY B 1 168 ? -7.727 -2.564 9.5 1 98.31 168 GLY B CA 1
ATOM 2989 C C . GLY B 1 168 ? -8.062 -1.153 9.945 1 98.31 168 GLY B C 1
ATOM 2990 O O . GLY B 1 168 ? -7.18 -0.306 10.07 1 98.31 168 GLY B O 1
ATOM 2991 N N . LEU B 1 169 ? -9.305 -0.917 10.164 1 98.31 169 LEU B N 1
ATOM 2992 C CA . LEU B 1 169 ? -9.75 0.401 10.602 1 98.31 169 LEU B CA 1
ATOM 2993 C C . LEU B 1 169 ? -9.188 0.732 11.977 1 98.31 169 LEU B C 1
ATOM 2995 O O . LEU B 1 169 ? -8.781 1.869 12.234 1 98.31 169 LEU B O 1
ATOM 2999 N N . ALA B 1 170 ? -9.133 -0.269 12.859 1 98.19 170 ALA B N 1
ATOM 3000 C CA . ALA B 1 170 ? -8.578 -0.072 14.195 1 98.19 170 ALA B CA 1
ATOM 3001 C C . ALA B 1 170 ? -7.113 0.344 14.117 1 98.19 170 ALA B C 1
ATOM 3003 O O . ALA B 1 170 ? -6.688 1.271 14.812 1 98.19 170 ALA B O 1
ATOM 3004 N N . ILE B 1 171 ? -6.367 -0.282 13.289 1 98.25 171 ILE B N 1
ATOM 3005 C CA . ILE B 1 171 ? -4.953 0.039 13.141 1 98.25 171 ILE B CA 1
ATOM 3006 C C . ILE B 1 171 ? -4.797 1.47 12.633 1 98.25 171 ILE B C 1
ATOM 3008 O O . ILE B 1 171 ? -3.98 2.234 13.148 1 98.25 171 ILE B O 1
ATOM 3012 N N . ALA B 1 172 ? -5.566 1.793 11.633 1 98.06 172 ALA B N 1
ATOM 3013 C CA . ALA B 1 172 ? -5.488 3.139 11.07 1 98.06 172 ALA B CA 1
ATOM 3014 C C . ALA B 1 172 ? -5.855 4.191 12.109 1 98.06 172 ALA B C 1
ATOM 3016 O O . ALA B 1 172 ? -5.215 5.242 12.188 1 98.06 172 ALA B O 1
ATOM 3017 N N . VAL B 1 173 ? -6.844 3.92 12.906 1 97.62 173 VAL B N 1
ATOM 3018 C CA . VAL B 1 173 ? -7.289 4.852 13.938 1 97.62 173 VAL B CA 1
ATOM 3019 C C . VAL B 1 173 ? -6.219 4.98 15.016 1 97.62 173 VAL B C 1
ATOM 3021 O O . VAL B 1 173 ? -5.957 6.078 15.516 1 97.62 173 VAL B O 1
ATOM 3024 N N . ILE B 1 174 ? -5.621 3.891 15.367 1 97.81 174 ILE B N 1
ATOM 3025 C CA . ILE B 1 174 ? -4.535 3.912 16.344 1 97.81 174 ILE B CA 1
ATOM 3026 C C . ILE B 1 174 ? -3.396 4.789 15.836 1 97.81 174 ILE B C 1
ATOM 3028 O O . ILE B 1 174 ? -2.869 5.625 16.578 1 97.81 174 ILE B O 1
ATOM 3032 N N . ILE B 1 175 ? -3.029 4.637 14.586 1 97.44 175 ILE B N 1
ATOM 3033 C CA . ILE B 1 175 ? -1.969 5.438 13.984 1 97.44 175 ILE B CA 1
ATOM 3034 C C . ILE B 1 175 ? -2.352 6.918 14.031 1 97.44 175 ILE B C 1
ATOM 3036 O O . ILE B 1 175 ? -1.545 7.762 14.43 1 97.44 175 ILE B O 1
ATOM 3040 N N . ALA B 1 176 ? -3.572 7.219 13.625 1 96.5 176 ALA B N 1
ATOM 3041 C CA . ALA B 1 176 ? -4.051 8.594 13.633 1 96.5 176 ALA B CA 1
ATOM 3042 C C . ALA B 1 176 ? -3.998 9.18 15.047 1 96.5 176 ALA B C 1
ATOM 3044 O O . ALA B 1 176 ? -3.58 10.328 15.234 1 96.5 176 ALA B O 1
ATOM 3045 N N . ASN B 1 177 ? -4.367 8.383 16.031 1 96.56 177 ASN B N 1
ATOM 3046 C CA . ASN B 1 177 ? -4.375 8.852 17.422 1 96.56 177 ASN B CA 1
ATOM 3047 C C . ASN B 1 177 ? -2.959 9.086 17.938 1 96.56 177 ASN B C 1
ATOM 3049 O O . ASN B 1 177 ? -2.713 10.031 18.688 1 96.56 177 ASN B O 1
ATOM 3053 N N . ILE B 1 178 ? -2.104 8.266 17.594 1 96.38 178 ILE B N 1
ATOM 3054 C CA . ILE B 1 178 ? -0.709 8.43 18 1 96.38 178 ILE B CA 1
ATOM 3055 C C . ILE B 1 178 ? -0.167 9.742 17.438 1 96.38 178 ILE B C 1
ATOM 3057 O O . ILE B 1 178 ? 0.453 10.523 18.156 1 96.38 178 ILE B O 1
ATOM 3061 N N . PHE B 1 179 ? -0.387 9.945 16.156 1 96.88 179 PHE B N 1
ATOM 3062 C CA . PHE B 1 179 ? 0.099 11.164 15.516 1 96.88 179 PHE B CA 1
ATOM 3063 C C . PHE B 1 179 ? -0.555 12.398 16.125 1 96.88 179 PHE B C 1
ATOM 3065 O O . PHE B 1 179 ? 0.101 13.422 16.328 1 96.88 179 PHE B O 1
ATOM 3072 N N . THR B 1 180 ? -1.822 12.312 16.406 1 95.5 180 THR B N 1
ATOM 3073 C CA . THR B 1 180 ? -2.531 13.422 17.031 1 95.5 180 THR B CA 1
ATOM 3074 C C . THR B 1 180 ? -1.939 13.734 18.406 1 95.5 180 THR B C 1
ATOM 3076 O O . THR B 1 180 ? -1.724 14.898 18.75 1 95.5 180 THR B O 1
ATOM 3079 N N . ARG B 1 181 ? -1.67 12.75 19.188 1 95 181 ARG B N 1
ATOM 3080 C CA . ARG B 1 181 ? -1.068 12.938 20.5 1 95 181 ARG B CA 1
ATOM 3081 C C . ARG B 1 181 ? 0.315 13.57 20.391 1 95 181 ARG B C 1
ATOM 3083 O O . ARG B 1 181 ? 0.656 14.477 21.156 1 95 181 ARG B O 1
ATOM 3090 N N . TYR B 1 182 ? 1.036 13.031 19.375 1 93.88 182 TYR B N 1
ATOM 3091 C CA . TYR B 1 182 ? 2.379 13.555 19.156 1 93.88 182 TYR B CA 1
ATOM 3092 C C . TYR B 1 182 ? 2.33 15.016 18.75 1 93.88 182 TYR B C 1
ATOM 3094 O O . TYR B 1 182 ? 3.209 15.805 19.109 1 93.88 182 TYR B O 1
ATOM 3102 N N . SER B 1 183 ? 1.362 15.352 17.969 1 93.12 183 SER B N 1
ATOM 3103 C CA . SER B 1 183 ? 1.245 16.719 17.484 1 93.12 183 SER B CA 1
ATOM 3104 C C . SER B 1 183 ? 0.966 17.688 18.625 1 93.12 183 SER B C 1
ATOM 3106 O O . SER B 1 183 ? 1.243 18.891 18.516 1 93.12 183 SER B O 1
ATOM 3108 N N . LYS B 1 184 ? 0.45 17.266 19.734 1 90.69 184 LYS B N 1
ATOM 3109 C CA . LYS B 1 184 ? 0.061 18.109 20.875 1 90.69 184 LYS B CA 1
ATOM 3110 C C . LYS B 1 184 ? 1.148 18.125 21.938 1 90.69 184 LYS B C 1
ATOM 3112 O O . LYS B 1 184 ? 1.082 18.906 22.891 1 90.69 184 LYS B O 1
ATOM 3117 N N . SER B 1 185 ? 2.119 17.281 21.844 1 85 185 SER B N 1
ATOM 3118 C CA . SER B 1 185 ? 3.195 17.219 22.828 1 85 185 SER B CA 1
ATOM 3119 C C . SER B 1 185 ? 4.336 18.156 22.453 1 85 185 SER B C 1
ATOM 3121 O O . SER B 1 185 ? 4.566 18.438 21.281 1 85 185 SER B O 1
#

pLDDT: mean 96.22, std 2.81, range [76.0, 98.81]

InterPro domains:
  IPR048147 CBO0543-like [NF041644] (56-160)

Nearest PDB structures (foldseek):
  8e12-assembly1_C  TM=2.005E-01  e=6.671E+00  synthetic construct

Radius of gyration: 20.55 Å; Cα contacts (8 Å, |Δi|>4): 456; chains: 2; bounding box: 50×56×46 Å

Organism: NCBI:txid1808955

Solvent-accessible surface area (backbone atoms only — not comparable to full-atom values): 18665 Å² total; per-residue (Å²): 128,54,69,68,58,51,50,49,50,51,47,52,53,43,35,51,51,43,52,52,42,37,54,50,29,62,74,65,14,29,89,87,33,71,62,18,52,52,36,46,46,40,29,47,51,42,50,52,49,46,73,71,66,56,58,42,90,47,39,39,54,41,46,28,46,21,36,42,34,20,48,42,40,45,53,51,40,38,43,36,40,46,71,46,42,34,47,56,73,34,43,77,55,58,73,48,87,46,58,57,29,48,28,66,17,39,50,15,48,54,50,27,54,51,43,73,75,20,56,91,57,54,66,57,23,58,52,47,52,51,49,50,31,48,44,46,32,70,45,49,46,53,52,30,38,74,71,55,45,34,42,68,32,90,91,52,50,52,67,60,49,29,50,52,44,48,52,42,51,48,52,31,49,50,52,48,49,50,50,54,52,47,46,74,102,129,56,70,68,58,51,49,50,50,52,47,52,53,42,34,51,51,42,51,52,41,37,53,47,29,63,74,65,15,29,90,87,35,71,61,18,54,52,35,46,45,40,29,47,51,41,49,53,49,45,75,71,66,56,58,40,90,48,38,39,53,42,47,28,46,22,37,42,36,20,50,43,40,45,53,53,41,39,42,35,41,45,70,46,44,34,48,55,75,36,41,77,54,57,72,49,85,45,57,59,30,47,26,68,16,38,51,13,48,54,49,27,54,50,44,74,75,20,57,91,57,55,67,58,24,58,52,50,53,51,49,50,34,47,44,45,31,70,46,50,45,53,53,29,40,75,71,54,44,33,41,68,32,90,91,52,49,52,67,60,50,29,51,52,44,47,51,42,52,48,53,31,49,50,52,48,49,51,52,53,53,46,45,73,102